Protein AF-A0A524G983-F1 (afdb_monomer)

Radius of gyration: 22.9 Å; Cα contacts (8 Å, |Δi|>4): 439; chains: 1; bounding box: 54×46×59 Å

Foldseek 3Di:
DCPVLVVLLVQLVVLVVVLVVCVVQLVVVPLVCLVVLVVSLVSLVVSLVSNLVSLPVVDDPVVSVVVSVVVVVVSVVSSVSSVLLQVLQAVVVVLVLLVVQLDPQEDEDEVVCLVVVVAFQNHAYEAEEAEAARDPPLVVSNVVSCVVSVHAHEYAYECPHPHDHPVRCLVVLLVNQVSPHHYEHAYALCVVVVNPLVRSVVVVLVVQVVSVVRHDYAEYEYDDDDRDGSVCSCVVDPCVVVNHDYPVPRDFPEEAECPSNDDQADPVRDGRSVCSVVDDRPGYYYYYYYSSSHD

Nearest PDB structures (foldseek):
  2bkp-assembly1_A  TM=6.206E-01  e=5.455E+00  Pyrococcus horikoshii OT3
  3pg8-assembly1_A  TM=3.372E-01  e=2.802E-01  Thermotoga maritima

Sequence (295 aa):
MWPLEALVLVVSLSIWGFIGFSLKKQYRYATQFFDMLFFFPVLAVLALIAFIITVYLLLNQTSALLITCTFSVVCFILLYHLVKWVTDYSIFNYKRFLKNISTDQFSIISFQDYTESRIDFDRINVFIRHDVDISLKRTRKMVEVEKEMGIYSTYLFRLHAEKYTFEEAIPIIRQLSNEGFEIGLHYETLAVAKGNRSKAIELLVHDIERLRKITPIRVVAAHGQKNYRNRDIWIDMDKEELEVSSAYEMKYDLYLSDAGGKRLRDKDGKYLFDRVYEAKPGDIVQVLIHPDWWF

Structure (mmCIF, N/CA/C/O backbone):
data_AF-A0A524G983-F1
#
_entry.id   AF-A0A524G983-F1
#
loop_
_atom_site.group_PDB
_atom_site.id
_atom_site.type_symbol
_atom_site.label_atom_id
_atom_site.label_alt_id
_atom_site.label_comp_id
_atom_site.label_asym_id
_atom_site.label_entity_id
_atom_site.label_seq_id
_atom_site.pdbx_PDB_ins_code
_atom_site.Cartn_x
_atom_site.Cartn_y
_atom_site.Cartn_z
_atom_site.occupancy
_atom_site.B_iso_or_equiv
_atom_site.auth_seq_id
_atom_site.auth_comp_id
_atom_site.auth_asym_id
_atom_site.auth_atom_id
_atom_site.pdbx_PDB_model_num
ATOM 1 N N . MET A 1 1 ? 30.395 -1.749 -40.792 1.00 57.69 1 MET A N 1
ATOM 2 C CA . MET A 1 1 ? 31.074 -1.663 -39.477 1.00 57.69 1 MET A CA 1
ATOM 3 C C . MET A 1 1 ? 30.318 -0.731 -38.530 1.00 57.69 1 MET A C 1
ATOM 5 O O . MET A 1 1 ? 30.836 0.315 -38.192 1.00 57.69 1 MET A O 1
ATOM 9 N N . TRP A 1 2 ? 29.064 -1.061 -38.203 1.00 66.12 2 TRP A N 1
ATOM 10 C CA . TRP A 1 2 ? 28.226 -0.328 -37.235 1.00 66.12 2 TRP A CA 1
ATOM 11 C C . TRP A 1 2 ? 27.473 -1.251 -36.231 1.00 66.12 2 TRP A C 1
ATOM 13 O O . TRP A 1 2 ? 26.492 -0.804 -35.638 1.00 66.12 2 TRP A O 1
ATOM 23 N N . PRO A 1 3 ? 27.799 -2.561 -36.069 1.00 82.56 3 PRO A N 1
ATOM 24 C CA . PRO A 1 3 ? 26.934 -3.452 -35.292 1.00 82.56 3 PRO A CA 1
ATOM 25 C C . PRO A 1 3 ? 26.950 -3.138 -33.790 1.00 82.56 3 PRO A C 1
ATOM 27 O O . PRO A 1 3 ? 25.931 -3.325 -33.130 1.00 82.56 3 PRO A O 1
ATOM 30 N N . LEU A 1 4 ? 28.072 -2.649 -33.252 1.00 90.62 4 LEU A N 1
ATOM 31 C CA . LEU A 1 4 ? 28.193 -2.346 -31.827 1.00 90.62 4 LEU A CA 1
ATOM 32 C C . LEU A 1 4 ? 27.469 -1.043 -31.476 1.00 90.62 4 LEU A C 1
ATOM 34 O O . LEU A 1 4 ? 26.720 -0.992 -30.508 1.00 90.62 4 LEU A O 1
ATOM 38 N N . GLU A 1 5 ? 27.637 -0.009 -32.289 1.00 92.19 5 GLU A N 1
ATOM 39 C CA . GLU A 1 5 ? 26.990 1.286 -32.115 1.00 92.19 5 GLU A CA 1
ATOM 40 C C . GLU A 1 5 ? 25.470 1.157 -32.261 1.00 92.19 5 GLU A C 1
ATOM 42 O O . GLU A 1 5 ? 24.711 1.658 -31.431 1.00 92.19 5 GLU A O 1
ATOM 47 N N . ALA A 1 6 ? 25.010 0.403 -33.264 1.00 88.94 6 ALA A N 1
ATOM 48 C CA . ALA A 1 6 ? 23.593 0.092 -33.416 1.00 88.94 6 ALA A CA 1
ATOM 49 C C . ALA A 1 6 ? 23.039 -0.655 -32.190 1.00 88.94 6 ALA A C 1
ATOM 51 O O . ALA A 1 6 ? 21.951 -0.329 -31.716 1.00 88.94 6 ALA A O 1
ATOM 52 N N . LEU A 1 7 ? 23.792 -1.614 -31.637 1.00 92.00 7 LEU A N 1
ATOM 53 C CA . LEU A 1 7 ? 23.399 -2.334 -30.425 1.00 92.00 7 LEU A CA 1
ATOM 54 C C . LEU A 1 7 ? 23.281 -1.397 -29.215 1.00 92.00 7 LEU A C 1
ATOM 56 O O . LEU A 1 7 ? 22.272 -1.443 -28.513 1.00 92.00 7 LEU A O 1
ATOM 60 N N . VAL A 1 8 ? 24.270 -0.528 -28.984 1.00 92.50 8 VAL A N 1
ATOM 61 C CA . VAL A 1 8 ? 24.241 0.448 -27.882 1.00 92.50 8 VAL A CA 1
ATOM 62 C C . VAL A 1 8 ? 23.032 1.374 -28.017 1.00 92.50 8 VAL A C 1
ATOM 64 O O . VAL A 1 8 ? 22.311 1.585 -27.042 1.00 92.50 8 VAL A O 1
ATOM 67 N N . LEU A 1 9 ? 22.745 1.855 -29.231 1.00 92.75 9 LEU A N 1
ATOM 68 C CA . LEU A 1 9 ? 21.577 2.693 -29.496 1.00 92.75 9 LEU A CA 1
ATOM 69 C C . LEU A 1 9 ? 20.265 1.975 -29.156 1.00 92.75 9 LEU A C 1
ATOM 71 O O . LEU A 1 9 ? 19.401 2.548 -28.492 1.00 92.75 9 LEU A O 1
ATOM 75 N N . VAL A 1 10 ? 20.125 0.716 -29.581 1.00 93.38 10 VAL A N 1
ATOM 76 C CA . VAL A 1 10 ? 18.941 -0.111 -29.303 1.00 93.38 10 VAL A CA 1
ATOM 77 C C . VAL A 1 10 ? 18.766 -0.334 -27.804 1.00 93.38 10 VAL A C 1
ATOM 79 O O . VAL A 1 10 ? 17.652 -0.192 -27.295 1.00 93.38 10 VAL A O 1
ATOM 82 N N . VAL A 1 11 ? 19.843 -0.636 -27.076 1.00 92.38 11 VAL A N 1
ATOM 83 C CA . VAL A 1 11 ? 19.798 -0.822 -25.618 1.00 92.38 11 VAL A CA 1
ATOM 84 C C . VAL A 1 11 ? 19.392 0.476 -24.917 1.00 92.38 11 VAL A C 1
ATOM 86 O O . VAL A 1 11 ? 18.465 0.460 -24.104 1.00 92.38 11 VAL A O 1
ATOM 89 N N . SER A 1 12 ? 20.001 1.613 -25.270 1.00 92.25 12 SER A N 1
ATOM 90 C CA . SER A 1 12 ? 19.646 2.920 -24.705 1.00 92.25 12 SER A CA 1
ATOM 91 C C . SER A 1 12 ? 18.178 3.277 -24.943 1.00 92.25 12 SER A C 1
ATOM 93 O O . SER A 1 12 ? 17.475 3.679 -24.012 1.00 92.25 12 SER A O 1
ATOM 95 N N . LEU A 1 13 ? 17.689 3.099 -26.173 1.00 92.56 13 LEU A N 1
ATOM 96 C CA . LEU A 1 13 ? 16.289 3.353 -26.519 1.00 92.56 13 LEU A CA 1
ATOM 97 C C . LEU A 1 13 ? 15.335 2.393 -25.802 1.00 92.56 13 LEU A C 1
ATOM 99 O O . LEU A 1 13 ? 14.251 2.809 -25.397 1.00 92.56 13 LEU A O 1
ATOM 103 N N . SER A 1 14 ? 15.736 1.138 -25.591 1.00 90.69 14 SER A N 1
ATOM 104 C CA . SER A 1 14 ? 14.937 0.151 -24.857 1.00 90.69 14 SER A CA 1
ATOM 105 C C . SER A 1 14 ? 14.779 0.529 -23.385 1.00 90.69 14 SER A C 1
ATOM 107 O O . SER A 1 14 ? 13.672 0.448 -22.852 1.00 90.69 14 SER A O 1
ATOM 109 N N . ILE A 1 15 ? 15.847 1.013 -22.739 1.00 88.88 15 ILE A N 1
ATOM 110 C CA . ILE A 1 15 ? 15.798 1.509 -21.354 1.00 88.88 15 ILE A CA 1
ATOM 111 C C . ILE A 1 15 ? 14.838 2.700 -21.250 1.00 88.88 15 ILE A C 1
ATOM 113 O O . ILE A 1 15 ? 13.945 2.705 -20.401 1.00 88.88 15 ILE A O 1
ATOM 117 N N . TRP A 1 16 ? 14.956 3.689 -22.140 1.00 89.62 16 TRP A N 1
ATOM 118 C CA . TRP A 1 16 ? 14.068 4.856 -22.133 1.00 89.62 16 TRP A CA 1
ATOM 119 C C . TRP A 1 16 ? 12.621 4.517 -22.498 1.00 89.62 16 TRP A C 1
ATOM 121 O O . TRP A 1 16 ? 11.692 5.034 -21.874 1.00 89.62 16 TRP A O 1
ATOM 131 N N . GLY A 1 17 ? 12.415 3.603 -23.447 1.00 88.31 17 GLY A N 1
ATOM 132 C CA . GLY A 1 17 ? 11.101 3.061 -23.781 1.00 88.31 17 GLY A CA 1
ATOM 133 C C . GLY A 1 17 ? 10.453 2.369 -22.582 1.00 88.31 17 GLY A C 1
ATOM 134 O O . GLY A 1 17 ? 9.277 2.599 -22.297 1.00 88.31 17 GLY A O 1
ATOM 135 N N . PHE A 1 18 ? 11.230 1.598 -21.821 1.00 84.81 18 PHE A N 1
ATOM 136 C CA . PHE A 1 18 ? 10.773 0.956 -20.593 1.00 84.81 18 PHE A CA 1
ATOM 137 C C . PHE A 1 18 ? 10.443 1.963 -19.479 1.00 84.81 18 PHE A C 1
ATOM 139 O O . PHE A 1 18 ? 9.399 1.829 -18.836 1.00 84.81 18 PHE A O 1
ATOM 146 N N . ILE A 1 19 ? 11.256 3.009 -19.281 1.00 82.75 19 ILE A N 1
ATOM 147 C CA . ILE A 1 19 ? 10.967 4.095 -18.323 1.00 82.75 19 ILE A CA 1
ATOM 148 C C . ILE A 1 19 ? 9.674 4.826 -18.710 1.00 82.75 19 ILE A C 1
ATOM 150 O O . ILE A 1 19 ? 8.788 5.004 -17.871 1.00 82.75 19 ILE A O 1
ATOM 154 N N . GLY A 1 20 ? 9.529 5.205 -19.983 1.00 84.25 20 GLY A N 1
ATOM 155 C CA . GLY A 1 20 ? 8.329 5.870 -20.494 1.00 84.25 20 GLY A CA 1
ATOM 156 C C . GLY A 1 20 ? 7.073 5.000 -20.371 1.00 84.25 20 GLY A C 1
ATOM 157 O O . GLY A 1 20 ? 6.018 5.478 -19.947 1.00 84.25 20 GLY A O 1
ATOM 158 N N . PHE A 1 21 ? 7.183 3.703 -20.669 1.00 83.06 21 PHE A N 1
ATOM 159 C CA . PHE A 1 21 ? 6.101 2.739 -20.465 1.00 83.06 21 PHE A CA 1
ATOM 160 C C . PHE A 1 21 ? 5.729 2.597 -18.983 1.00 83.06 21 PHE A C 1
ATOM 162 O O . PHE A 1 21 ? 4.544 2.631 -18.642 1.00 83.06 21 PHE A O 1
ATOM 169 N N . SER A 1 22 ? 6.727 2.495 -18.103 1.00 78.88 22 SER A N 1
ATOM 170 C CA . SER A 1 22 ? 6.533 2.385 -16.654 1.00 78.88 22 SER A CA 1
ATOM 171 C C . SER A 1 22 ? 5.790 3.602 -16.101 1.00 78.88 22 SER A C 1
ATOM 173 O O . SER A 1 22 ? 4.776 3.441 -15.425 1.00 78.88 22 SER A O 1
ATOM 175 N N . LEU A 1 23 ? 6.200 4.812 -16.493 1.00 77.25 23 LEU A N 1
ATOM 176 C CA . LEU A 1 23 ? 5.503 6.064 -16.178 1.00 77.25 23 LEU A CA 1
ATOM 177 C C . LEU A 1 23 ? 4.047 6.057 -16.654 1.00 77.25 23 LEU A C 1
ATOM 179 O O . LEU A 1 23 ? 3.132 6.328 -15.874 1.00 77.25 23 LEU A O 1
ATOM 183 N N . LYS A 1 24 ? 3.812 5.702 -17.926 1.00 79.75 24 LYS A N 1
ATOM 184 C CA . LYS A 1 24 ? 2.464 5.644 -18.520 1.00 79.75 24 LYS A CA 1
ATOM 185 C C . LYS A 1 24 ? 1.542 4.693 -17.760 1.00 79.75 24 LYS A C 1
ATOM 187 O O . LYS A 1 24 ? 0.330 4.897 -17.716 1.00 79.75 24 LYS A O 1
ATOM 192 N N . LYS A 1 25 ? 2.105 3.639 -17.181 1.00 74.88 25 LYS A N 1
ATOM 193 C CA . LYS A 1 25 ? 1.372 2.635 -16.422 1.00 74.88 25 LYS A CA 1
ATOM 194 C C . LYS A 1 25 ? 1.403 2.850 -14.906 1.00 74.88 25 LYS A C 1
ATOM 196 O O . LYS A 1 25 ? 1.007 1.939 -14.183 1.00 74.88 25 LYS A O 1
ATOM 201 N N . GLN A 1 26 ? 1.831 4.024 -14.431 1.00 70.56 26 GLN A N 1
ATOM 202 C CA . GLN A 1 26 ? 1.907 4.350 -12.998 1.00 70.56 26 GLN A CA 1
ATOM 203 C C . GLN A 1 26 ? 2.750 3.331 -12.216 1.00 70.56 26 GLN A C 1
ATOM 205 O O . GLN A 1 26 ? 2.423 2.968 -11.095 1.00 70.56 26 GLN A O 1
ATOM 210 N N . TYR A 1 27 ? 3.790 2.797 -12.859 1.00 68.81 27 TYR A N 1
ATOM 211 C CA . TYR A 1 27 ? 4.706 1.795 -12.309 1.00 68.81 27 TYR A CA 1
ATOM 212 C C . TYR A 1 27 ? 4.060 0.461 -11.886 1.00 68.81 27 TYR A C 1
ATOM 214 O O . TYR A 1 27 ? 4.737 -0.408 -11.345 1.00 68.81 27 TYR A O 1
ATOM 222 N N . ARG A 1 28 ? 2.786 0.226 -12.244 1.00 61.12 28 ARG A N 1
ATOM 223 C CA . ARG A 1 28 ? 2.018 -0.989 -11.905 1.00 61.12 28 ARG A CA 1
ATOM 224 C C . ARG A 1 28 ? 2.556 -2.304 -12.473 1.00 61.12 28 ARG A C 1
ATOM 226 O O . ARG A 1 28 ? 2.205 -3.359 -11.970 1.00 61.12 28 ARG A O 1
ATOM 233 N N . TYR A 1 29 ? 3.360 -2.267 -13.535 1.00 52.81 29 TYR A N 1
ATOM 234 C CA . TYR A 1 29 ? 3.785 -3.473 -14.273 1.00 52.81 29 TYR A CA 1
ATOM 235 C C . TYR A 1 29 ? 5.157 -3.976 -13.843 1.00 52.81 29 TYR A C 1
ATOM 237 O O . TYR A 1 29 ? 5.648 -4.978 -14.354 1.00 52.81 29 TYR A O 1
ATOM 245 N N . ALA A 1 30 ? 5.790 -3.277 -12.910 1.00 50.88 30 ALA A N 1
ATOM 246 C CA . ALA A 1 30 ? 7.127 -3.595 -12.488 1.00 50.88 30 ALA A CA 1
ATOM 247 C C . ALA A 1 30 ? 7.121 -4.504 -11.257 1.00 50.88 30 ALA A C 1
ATOM 249 O O . ALA A 1 30 ? 8.029 -4.349 -10.472 1.00 50.88 30 ALA A O 1
ATOM 250 N N . THR A 1 31 ? 6.200 -5.457 -11.043 1.00 53.66 31 THR A N 1
ATOM 251 C CA . THR A 1 31 ? 6.338 -6.372 -9.879 1.00 53.66 31 THR A CA 1
ATOM 252 C C . THR A 1 31 ? 7.725 -7.033 -9.878 1.00 53.66 31 THR A C 1
ATOM 254 O O . THR A 1 31 ? 8.366 -7.130 -8.838 1.00 53.66 31 THR A O 1
ATOM 257 N N . GLN A 1 32 ? 8.267 -7.367 -11.059 1.00 53.94 32 GLN A N 1
ATOM 258 C CA . GLN A 1 32 ? 9.629 -7.895 -11.228 1.00 53.94 32 GLN A CA 1
ATOM 259 C C . GLN A 1 32 ? 10.763 -6.856 -11.195 1.00 53.94 32 GLN A C 1
ATOM 261 O O . GLN A 1 32 ? 11.870 -7.207 -10.803 1.00 53.94 32 GLN A O 1
ATOM 266 N N . PHE A 1 33 ? 10.507 -5.601 -11.574 1.00 60.50 33 PHE A N 1
ATOM 267 C CA . PHE A 1 33 ? 11.518 -4.531 -11.644 1.00 60.50 33 PHE A CA 1
ATOM 268 C C . PHE A 1 33 ? 11.331 -3.456 -10.568 1.00 60.50 33 PHE A C 1
ATOM 270 O O . PHE A 1 33 ? 11.986 -2.419 -10.607 1.00 60.50 33 PHE A O 1
ATOM 277 N N . PHE A 1 34 ? 10.439 -3.675 -9.607 1.00 63.78 34 PHE A N 1
ATOM 278 C CA . PHE A 1 34 ? 10.070 -2.675 -8.615 1.00 63.78 34 PHE A CA 1
ATOM 279 C C . PHE A 1 34 ? 11.264 -2.333 -7.739 1.00 63.78 34 PHE A C 1
ATOM 281 O O . PHE A 1 34 ? 11.544 -1.174 -7.454 1.00 63.78 34 PHE A O 1
ATOM 288 N N . ASP A 1 35 ? 12.026 -3.360 -7.383 1.00 67.94 35 ASP A N 1
ATOM 289 C CA . ASP A 1 35 ? 13.265 -3.212 -6.631 1.00 67.94 35 ASP A CA 1
ATOM 290 C C . ASP A 1 35 ? 14.372 -2.565 -7.472 1.00 67.94 35 ASP A C 1
ATOM 292 O O . ASP A 1 35 ? 15.310 -1.992 -6.923 1.00 67.94 35 ASP A O 1
ATOM 296 N N . MET A 1 36 ? 14.223 -2.567 -8.802 1.00 71.25 36 MET A N 1
ATOM 297 C CA . MET A 1 36 ? 15.119 -1.864 -9.712 1.00 71.25 36 MET A CA 1
ATOM 298 C C . MET A 1 36 ? 14.790 -0.375 -9.857 1.00 71.25 36 MET A C 1
ATOM 300 O O . MET A 1 36 ? 15.636 0.360 -10.362 1.00 71.25 36 MET A O 1
ATOM 304 N N . LEU A 1 37 ? 13.624 0.102 -9.390 1.00 71.88 37 LEU A N 1
ATOM 305 C CA . LEU A 1 37 ? 13.227 1.515 -9.504 1.00 71.88 37 LEU A CA 1
ATOM 306 C C . LEU A 1 37 ? 14.264 2.464 -8.894 1.00 71.88 37 LEU A C 1
ATOM 308 O O . LEU A 1 37 ? 14.487 3.549 -9.427 1.00 71.88 37 LEU A O 1
ATOM 312 N N . PHE A 1 38 ? 14.959 2.033 -7.839 1.00 69.94 38 PHE A N 1
ATOM 313 C CA . PHE A 1 38 ? 16.044 2.803 -7.230 1.00 69.94 38 PHE A CA 1
ATOM 314 C C . PHE A 1 38 ? 17.252 2.992 -8.167 1.00 69.94 38 PHE A C 1
ATOM 316 O O . PHE A 1 38 ? 17.923 4.020 -8.113 1.00 69.94 38 PHE A O 1
ATOM 323 N N . PHE A 1 39 ? 17.513 2.041 -9.068 1.00 79.50 39 PHE A N 1
ATOM 324 C CA . PHE A 1 39 ? 18.603 2.121 -10.046 1.00 79.50 39 PHE A CA 1
ATOM 325 C C . PHE A 1 39 ? 18.201 2.841 -11.337 1.00 79.50 39 PHE A C 1
ATOM 327 O O . PHE A 1 39 ? 19.075 3.205 -12.122 1.00 79.50 39 PHE A O 1
ATOM 334 N N . PHE A 1 40 ? 16.905 3.073 -11.577 1.00 81.06 40 PHE A N 1
ATOM 335 C CA . PHE A 1 40 ? 16.434 3.689 -12.822 1.00 81.06 40 PHE A CA 1
ATOM 336 C C . PHE A 1 40 ? 17.053 5.062 -13.093 1.00 81.06 40 PHE A C 1
ATOM 338 O O . PHE A 1 40 ? 17.420 5.280 -14.242 1.00 81.06 40 PHE A O 1
ATOM 345 N N . PRO A 1 41 ? 17.235 5.972 -12.114 1.00 84.44 41 PRO A N 1
ATOM 346 C CA . PRO A 1 41 ? 17.910 7.242 -12.375 1.00 84.44 41 PRO A CA 1
ATOM 347 C C . PRO A 1 41 ? 19.332 7.053 -12.915 1.00 84.44 41 PRO A C 1
ATOM 349 O O . PRO A 1 41 ? 19.712 7.698 -13.889 1.00 84.44 41 PRO A O 1
ATOM 352 N N . VAL A 1 42 ? 20.095 6.121 -12.336 1.00 88.12 42 VAL A N 1
ATOM 353 C CA . VAL A 1 42 ? 21.465 5.819 -12.776 1.00 88.12 42 VAL A CA 1
ATOM 354 C C . VAL A 1 42 ? 21.452 5.192 -14.170 1.00 88.12 42 VAL A C 1
ATOM 356 O O . VAL A 1 42 ? 22.163 5.655 -15.059 1.00 88.12 42 VAL A O 1
ATOM 359 N N . LEU A 1 43 ? 20.598 4.188 -14.395 1.00 87.75 43 LEU A N 1
ATOM 360 C CA . LEU A 1 43 ? 20.451 3.535 -15.699 1.00 87.75 43 LEU A CA 1
ATOM 361 C C . LEU A 1 43 ? 19.992 4.512 -16.788 1.00 87.75 43 LEU A C 1
ATOM 363 O O . LEU A 1 43 ? 20.479 4.439 -17.911 1.00 87.75 43 LEU A O 1
ATOM 367 N N . ALA A 1 44 ? 19.103 5.449 -16.458 1.00 89.06 44 ALA A N 1
ATOM 368 C CA . ALA A 1 44 ? 18.618 6.480 -17.366 1.00 89.06 44 ALA A CA 1
ATOM 369 C C . ALA A 1 44 ? 19.742 7.430 -17.797 1.00 89.06 44 ALA A C 1
ATOM 371 O O . ALA A 1 44 ? 19.893 7.710 -18.986 1.00 89.06 44 ALA A O 1
ATOM 372 N N . VAL A 1 45 ? 20.563 7.888 -16.844 1.00 91.62 45 VAL A N 1
ATOM 373 C CA . VAL A 1 45 ? 21.718 8.753 -17.128 1.00 91.62 45 VAL A CA 1
ATOM 374 C C . VAL A 1 45 ? 22.745 8.018 -17.988 1.00 91.62 45 VAL A C 1
ATOM 376 O O . VAL A 1 45 ? 23.177 8.557 -19.006 1.00 91.62 45 VAL A O 1
ATOM 379 N N . LEU A 1 46 ? 23.089 6.773 -17.644 1.00 93.75 46 LEU A N 1
ATOM 380 C CA . LEU A 1 46 ? 24.016 5.961 -18.439 1.00 93.75 46 LEU A CA 1
ATOM 381 C C . LEU A 1 46 ? 23.481 5.709 -19.856 1.00 93.75 46 LEU A C 1
ATOM 383 O O . LEU A 1 46 ? 24.218 5.872 -20.828 1.00 93.75 46 LEU A O 1
ATOM 387 N N . ALA A 1 47 ? 22.192 5.383 -19.989 1.00 93.94 47 ALA A N 1
ATOM 388 C CA . ALA A 1 47 ? 21.541 5.189 -21.281 1.00 93.94 47 ALA A CA 1
ATOM 389 C C . ALA A 1 47 ? 21.545 6.469 -22.130 1.00 93.94 47 ALA A C 1
ATOM 391 O O . ALA A 1 47 ? 21.753 6.389 -23.341 1.00 93.94 47 ALA A O 1
ATOM 392 N N . LEU A 1 48 ? 21.346 7.641 -21.513 1.00 95.88 48 LEU A N 1
ATOM 393 C CA . LEU A 1 48 ? 21.410 8.934 -22.196 1.00 95.88 48 LEU A CA 1
ATOM 394 C C . LEU A 1 48 ? 22.830 9.253 -22.679 1.00 95.88 48 LEU A C 1
ATOM 396 O O . LEU A 1 48 ? 23.001 9.626 -23.835 1.00 95.88 48 LEU A O 1
ATOM 400 N N . ILE A 1 49 ? 23.849 9.057 -21.838 1.00 96.25 49 ILE A N 1
ATOM 401 C CA . ILE A 1 49 ? 25.255 9.268 -22.223 1.00 96.25 49 ILE A CA 1
ATOM 402 C C . ILE A 1 49 ? 25.623 8.355 -23.397 1.00 96.25 49 ILE A C 1
ATOM 404 O O . ILE A 1 49 ? 26.150 8.823 -24.406 1.00 96.25 49 ILE A O 1
ATOM 408 N N . ALA A 1 50 ? 25.290 7.067 -23.296 1.00 95.44 50 ALA A N 1
ATOM 409 C CA . ALA A 1 50 ? 25.542 6.094 -24.351 1.00 95.44 50 ALA A CA 1
ATOM 410 C C . ALA A 1 50 ? 24.809 6.453 -25.656 1.00 95.44 50 ALA A C 1
ATOM 412 O O . ALA A 1 50 ? 25.401 6.374 -26.733 1.00 95.44 50 ALA A O 1
ATOM 413 N N . PHE A 1 51 ? 23.558 6.923 -25.568 1.00 97.00 51 PHE A N 1
ATOM 414 C CA . PHE A 1 51 ? 22.800 7.410 -26.722 1.00 97.00 51 PHE A CA 1
ATOM 415 C C . PHE A 1 51 ? 23.505 8.590 -27.396 1.00 97.00 51 PHE A C 1
ATOM 417 O O . PHE A 1 51 ? 23.697 8.569 -28.609 1.00 97.00 51 PHE A O 1
ATOM 424 N N . ILE A 1 52 ? 23.925 9.594 -26.617 1.00 96.88 52 ILE A N 1
ATOM 425 C CA . ILE A 1 52 ? 24.593 10.793 -27.136 1.00 96.88 52 ILE A CA 1
ATOM 426 C C . ILE A 1 52 ? 25.879 10.411 -27.864 1.00 96.88 52 ILE A C 1
ATOM 428 O O . ILE A 1 52 ? 26.030 10.747 -29.037 1.00 96.88 52 ILE A O 1
ATOM 432 N N . ILE A 1 53 ? 26.772 9.667 -27.202 1.00 96.06 53 ILE A N 1
ATOM 433 C CA . ILE A 1 53 ? 28.050 9.237 -27.788 1.00 96.06 53 ILE A CA 1
ATOM 434 C C . ILE A 1 53 ? 27.801 8.502 -29.103 1.00 96.06 53 ILE A C 1
ATOM 436 O O . ILE A 1 53 ? 28.403 8.832 -30.121 1.00 96.06 53 ILE A O 1
ATOM 440 N N . THR A 1 54 ? 26.869 7.548 -29.096 1.00 95.31 54 THR A N 1
ATOM 441 C CA . THR A 1 54 ? 26.576 6.746 -30.281 1.00 95.31 54 THR A CA 1
ATOM 442 C C . THR A 1 54 ? 26.058 7.622 -31.417 1.00 95.31 54 THR A C 1
ATOM 444 O O . THR A 1 54 ? 26.594 7.568 -32.514 1.00 95.31 54 THR A O 1
ATOM 447 N N . VAL A 1 55 ? 25.080 8.496 -31.180 1.00 95.94 55 VAL A N 1
ATOM 448 C CA . VAL A 1 55 ? 24.542 9.368 -32.237 1.00 95.94 55 VAL A CA 1
ATOM 449 C C . VAL A 1 55 ? 25.628 10.254 -32.869 1.00 95.94 55 VAL A C 1
ATOM 451 O O . VAL A 1 55 ? 25.621 10.433 -34.086 1.00 95.94 55 VAL A O 1
ATOM 454 N N . TYR A 1 56 ? 26.593 10.745 -32.084 1.00 96.19 56 TYR A N 1
ATOM 455 C CA . TYR A 1 56 ? 27.739 11.506 -32.599 1.00 96.19 56 TYR A CA 1
ATOM 456 C C . TYR A 1 56 ? 28.748 10.664 -33.396 1.00 96.19 56 TYR A C 1
ATOM 458 O O . TYR A 1 56 ? 29.409 11.205 -34.277 1.00 96.19 56 TYR A O 1
ATOM 466 N N . LEU A 1 57 ? 28.860 9.359 -33.126 1.00 94.38 57 LEU A N 1
ATOM 467 C CA . LEU A 1 57 ? 29.649 8.437 -33.955 1.00 94.38 57 LEU A CA 1
ATOM 468 C C . LEU A 1 57 ? 28.951 8.116 -35.284 1.00 94.38 57 LEU A C 1
ATOM 470 O O . LEU A 1 57 ? 29.618 7.810 -36.270 1.00 94.38 57 LEU A O 1
ATOM 474 N N . LEU A 1 58 ? 27.615 8.178 -35.307 1.00 93.38 58 LEU A N 1
ATOM 475 C CA . LEU A 1 58 ? 26.806 7.709 -36.429 1.00 93.38 58 LEU A CA 1
ATOM 476 C C . LEU A 1 58 ? 26.373 8.803 -37.414 1.00 93.38 58 LEU A C 1
ATOM 478 O O . LEU A 1 58 ? 26.032 8.502 -38.557 1.00 93.38 58 LEU A O 1
ATOM 482 N N . LEU A 1 59 ? 26.331 10.066 -37.000 1.00 93.75 59 LEU A N 1
ATOM 483 C CA . LEU A 1 59 ? 25.767 11.152 -37.804 1.00 93.75 59 LEU A CA 1
ATOM 484 C C . LEU A 1 59 ? 26.727 12.338 -37.907 1.00 93.75 59 LEU A C 1
ATOM 486 O O . LEU A 1 59 ? 27.644 12.504 -37.108 1.00 93.75 59 LEU A O 1
ATOM 490 N N . ASN A 1 60 ? 26.486 13.212 -38.888 1.00 96.38 60 ASN A N 1
ATOM 491 C CA . ASN A 1 60 ? 27.186 14.496 -38.955 1.00 96.38 60 ASN A CA 1
ATOM 492 C C . ASN A 1 60 ? 26.865 15.369 -37.727 1.00 96.38 60 ASN A C 1
ATOM 494 O O . ASN A 1 60 ? 25.806 15.229 -37.111 1.00 96.38 60 ASN A O 1
ATOM 498 N N . GLN A 1 61 ? 27.759 16.310 -37.410 1.00 95.62 61 GLN A N 1
ATOM 499 C CA . GLN A 1 61 ? 27.686 17.122 -36.188 1.00 95.62 61 GLN A CA 1
ATOM 500 C C . GLN A 1 61 ? 26.348 17.851 -36.015 1.00 95.62 61 GLN A C 1
ATOM 502 O O . GLN A 1 61 ? 25.786 17.840 -34.923 1.00 95.62 61 GLN A O 1
ATOM 507 N N . THR A 1 62 ? 25.812 18.455 -37.079 1.00 96.12 62 THR A N 1
ATOM 508 C CA . THR A 1 62 ? 24.550 19.207 -37.020 1.00 96.12 62 THR A CA 1
ATOM 509 C C . THR A 1 62 ? 23.362 18.295 -36.715 1.00 96.12 62 THR A C 1
ATOM 511 O O . THR A 1 62 ? 22.538 18.616 -35.860 1.00 96.12 62 THR A O 1
ATOM 514 N N . SER A 1 63 ? 23.288 17.137 -37.377 1.00 95.69 63 SER A N 1
ATOM 515 C CA . SER A 1 63 ? 22.206 16.164 -37.172 1.00 95.69 63 SER A CA 1
ATOM 516 C C . SER A 1 63 ? 22.299 15.520 -35.790 1.00 95.69 63 SER A C 1
ATOM 518 O O . SER A 1 63 ? 21.288 15.388 -35.100 1.00 95.69 63 SER A O 1
ATOM 520 N N . ALA A 1 64 ? 23.517 15.166 -35.365 1.00 96.56 64 ALA A N 1
ATOM 521 C CA . ALA A 1 64 ? 23.771 14.602 -34.048 1.00 96.56 64 ALA A CA 1
ATOM 522 C C . ALA A 1 64 ? 23.375 15.575 -32.932 1.00 96.56 64 ALA A C 1
ATOM 524 O O . ALA A 1 64 ? 22.658 15.184 -32.010 1.00 96.56 64 ALA A O 1
ATOM 525 N N . LEU A 1 65 ? 23.766 16.848 -33.047 1.00 96.94 65 LEU A N 1
ATOM 526 C CA . LEU A 1 65 ? 23.399 17.890 -32.090 1.00 96.94 65 LEU A CA 1
ATOM 527 C C . LEU A 1 65 ? 21.877 18.034 -31.976 1.00 96.94 65 LEU A C 1
ATOM 529 O O . LEU A 1 65 ? 21.341 17.985 -30.873 1.00 96.94 65 LEU A O 1
ATOM 533 N N . LEU A 1 66 ? 21.166 18.143 -33.102 1.00 96.38 66 LEU A N 1
ATOM 534 C CA . LEU A 1 66 ? 19.710 18.297 -33.089 1.00 96.38 66 LEU A CA 1
ATOM 535 C C . LEU A 1 66 ? 19.016 17.111 -32.400 1.00 96.38 66 LEU A C 1
ATOM 537 O O . LEU A 1 66 ? 18.220 17.307 -31.482 1.00 96.38 66 LEU A O 1
ATOM 541 N N . ILE A 1 67 ? 19.348 15.881 -32.806 1.00 95.94 67 ILE A N 1
ATOM 542 C CA . ILE A 1 67 ? 18.732 14.658 -32.271 1.00 95.94 67 ILE A CA 1
ATOM 543 C C . ILE A 1 67 ? 19.023 14.505 -30.777 1.00 95.94 67 ILE A C 1
ATOM 545 O O . ILE A 1 67 ? 18.114 14.225 -29.993 1.00 95.94 67 ILE A O 1
ATOM 549 N N . THR A 1 68 ? 20.277 14.700 -30.366 1.00 96.75 68 THR A N 1
ATOM 550 C CA . THR A 1 68 ? 20.676 14.535 -28.964 1.00 96.75 68 THR A CA 1
ATOM 551 C C . THR A 1 68 ? 20.082 15.614 -28.067 1.00 96.75 68 THR A C 1
ATOM 553 O O . THR A 1 68 ? 19.633 15.279 -26.971 1.00 96.75 68 THR A O 1
ATOM 556 N N . CYS A 1 69 ? 19.968 16.867 -28.522 1.00 96.44 69 CYS A N 1
ATOM 557 C CA . CYS A 1 69 ? 19.271 17.924 -27.786 1.00 96.44 69 CYS A CA 1
ATOM 558 C C . CYS A 1 69 ? 17.790 17.578 -27.578 1.00 96.44 69 CYS A C 1
ATOM 560 O O . CYS A 1 69 ? 17.314 17.585 -26.442 1.00 96.44 69 CYS A O 1
ATOM 562 N N . THR A 1 70 ? 17.065 17.217 -28.642 1.00 94.44 70 THR A N 1
ATOM 563 C CA . THR A 1 70 ? 15.639 16.862 -28.540 1.00 94.44 70 THR A CA 1
ATOM 564 C C . THR A 1 70 ? 15.422 15.643 -27.645 1.00 94.44 70 THR A C 1
ATOM 566 O O . THR A 1 70 ? 14.560 15.669 -26.764 1.00 94.44 70 THR A O 1
ATOM 569 N N . PHE 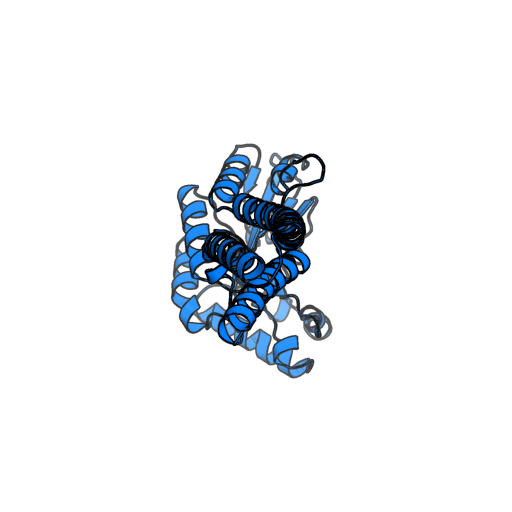A 1 71 ? 16.223 14.589 -27.820 1.00 94.44 71 PHE A N 1
ATOM 570 C CA . PHE A 1 71 ? 16.118 13.381 -27.004 1.00 94.44 71 PHE A CA 1
ATOM 571 C C . PHE A 1 71 ? 16.430 13.661 -25.532 1.00 94.44 71 PHE A C 1
ATOM 573 O O . PHE A 1 71 ? 15.694 13.206 -24.658 1.00 94.44 71 PHE A O 1
ATOM 580 N N . SER A 1 72 ? 17.454 14.473 -25.250 1.00 95.56 72 SER A N 1
ATOM 581 C CA . SER A 1 72 ? 17.803 14.878 -23.885 1.00 95.56 72 SER A CA 1
ATOM 582 C C . SER A 1 72 ? 16.644 15.590 -23.192 1.00 95.56 72 SER A C 1
ATOM 584 O O . SER A 1 72 ? 16.331 15.251 -22.056 1.00 95.56 72 SER A O 1
ATOM 586 N N . VAL A 1 73 ? 15.950 16.514 -23.869 1.00 95.62 73 VAL A N 1
ATOM 587 C CA . VAL A 1 73 ? 14.775 17.204 -23.300 1.00 95.62 73 VAL A CA 1
ATOM 588 C C . VAL A 1 73 ? 13.690 16.205 -22.890 1.00 95.62 73 VAL A C 1
ATOM 590 O O . VAL A 1 73 ? 13.190 16.264 -21.766 1.00 95.62 73 VAL A O 1
ATOM 593 N N . VAL A 1 74 ? 13.359 15.248 -23.761 1.00 92.75 74 VAL A N 1
ATOM 594 C CA . VAL A 1 74 ? 12.374 14.195 -23.452 1.00 92.75 74 VAL A CA 1
ATOM 595 C C . VAL A 1 74 ? 12.835 13.352 -22.260 1.00 92.75 74 VAL A C 1
ATOM 597 O O . VAL A 1 74 ? 12.060 13.109 -21.333 1.00 92.75 74 VAL A O 1
ATOM 600 N N . CYS A 1 75 ? 14.106 12.956 -22.247 1.00 92.75 75 CYS A N 1
ATOM 601 C CA . CYS A 1 75 ? 14.712 12.179 -21.170 1.00 92.75 75 CYS A CA 1
ATOM 602 C C . CYS A 1 75 ? 14.649 12.906 -19.820 1.00 92.75 75 CYS A C 1
ATOM 604 O O . CYS A 1 75 ? 14.253 12.309 -18.819 1.00 92.75 75 CYS A O 1
ATOM 606 N N . PHE A 1 76 ? 14.963 14.204 -19.786 1.00 93.06 76 PHE A N 1
ATOM 607 C CA . PHE A 1 76 ? 14.876 15.013 -18.570 1.00 93.06 76 PHE A CA 1
ATOM 608 C C . PHE A 1 76 ? 13.442 15.125 -18.047 1.00 93.06 76 PHE A C 1
ATOM 610 O O . PHE A 1 76 ? 13.235 15.017 -16.840 1.00 93.06 76 PHE A O 1
ATOM 617 N N . ILE A 1 77 ? 12.445 15.272 -18.924 1.00 91.75 77 ILE A N 1
ATOM 618 C CA . ILE A 1 77 ? 11.028 15.299 -18.523 1.00 91.75 77 ILE A CA 1
ATOM 619 C C . ILE A 1 77 ? 10.615 13.963 -17.889 1.00 91.75 77 ILE A C 1
ATOM 621 O O . ILE A 1 77 ? 9.986 13.940 -16.828 1.00 91.75 77 ILE A O 1
ATOM 625 N N . LEU A 1 78 ? 10.985 12.839 -18.510 1.00 89.44 78 LEU A N 1
ATOM 626 C CA . LEU A 1 78 ? 10.694 11.506 -17.977 1.00 89.44 78 LEU A CA 1
ATOM 627 C C . LEU A 1 78 ? 11.394 11.278 -16.627 1.00 89.44 78 LEU A C 1
ATOM 629 O O . LEU A 1 78 ? 10.758 10.824 -15.675 1.00 89.44 78 LEU A O 1
ATOM 633 N N . LEU A 1 79 ? 12.675 11.643 -16.516 1.00 88.31 79 LEU A N 1
ATOM 634 C CA . LEU A 1 79 ? 13.438 11.517 -15.275 1.00 88.31 79 LEU A CA 1
ATOM 635 C C . LEU A 1 79 ? 12.861 12.398 -14.161 1.00 88.31 79 LEU A C 1
ATOM 637 O O . LEU A 1 79 ? 12.708 11.924 -13.039 1.00 88.31 79 LEU A O 1
ATOM 641 N N . TYR A 1 80 ? 12.470 13.639 -14.467 1.00 90.12 80 TYR A N 1
ATOM 642 C CA . TYR A 1 80 ? 11.797 14.529 -13.520 1.00 90.12 80 TYR A CA 1
ATOM 643 C C . TYR A 1 80 ? 10.529 13.885 -12.948 1.00 90.12 80 TYR A C 1
ATOM 645 O O . TYR A 1 80 ? 10.323 13.886 -11.734 1.00 90.12 80 TYR A O 1
ATOM 653 N N . HIS A 1 81 ? 9.690 13.291 -13.802 1.00 86.81 81 HIS A N 1
ATOM 654 C CA . HIS A 1 81 ? 8.473 12.622 -13.349 1.00 86.81 81 HIS A CA 1
ATOM 655 C C . HIS A 1 81 ? 8.749 11.373 -12.508 1.00 86.81 81 HIS A C 1
ATOM 657 O O . HIS A 1 81 ? 8.040 11.161 -11.525 1.00 86.81 81 HIS A O 1
ATOM 663 N N . LEU A 1 82 ? 9.774 10.589 -12.853 1.00 84.06 82 LEU A N 1
ATOM 664 C CA . LEU A 1 82 ? 10.208 9.444 -12.052 1.00 84.06 82 LEU A CA 1
ATOM 665 C C . LEU A 1 82 ? 10.695 9.880 -10.671 1.00 84.06 82 LEU A C 1
ATOM 667 O O . LEU A 1 82 ? 10.210 9.367 -9.667 1.00 84.06 82 LEU A O 1
ATOM 671 N N . VAL A 1 83 ? 11.615 10.844 -10.618 1.00 85.25 83 VAL A N 1
ATOM 672 C CA . VAL A 1 83 ? 12.168 11.351 -9.356 1.00 85.25 83 VAL A CA 1
ATOM 673 C C . VAL A 1 83 ? 11.051 11.914 -8.488 1.00 85.25 83 VAL A C 1
ATOM 675 O O . VAL A 1 83 ? 10.933 11.523 -7.332 1.00 85.25 83 VAL A O 1
ATOM 678 N N . LYS A 1 84 ? 10.172 12.750 -9.056 1.00 87.62 84 LYS A N 1
ATOM 679 C CA . LYS A 1 84 ? 9.024 13.307 -8.332 1.00 87.62 84 LYS A CA 1
ATOM 680 C C . LYS A 1 84 ? 8.130 12.213 -7.745 1.00 87.62 84 LYS A C 1
ATOM 682 O O . LYS A 1 84 ? 7.728 12.315 -6.591 1.00 87.62 84 LYS A O 1
ATOM 687 N N . TRP A 1 85 ? 7.839 11.170 -8.522 1.00 86.56 85 TRP A N 1
ATOM 688 C CA . TRP A 1 85 ? 7.023 10.049 -8.066 1.00 86.56 85 TRP A CA 1
ATOM 689 C C . TRP A 1 85 ? 7.684 9.293 -6.903 1.00 86.56 85 TRP A C 1
ATOM 691 O O . TRP A 1 85 ? 7.047 9.112 -5.870 1.00 86.56 85 TRP A O 1
ATOM 701 N N . VAL A 1 86 ? 8.971 8.941 -7.017 1.00 85.00 86 VAL A N 1
ATOM 702 C CA . VAL A 1 86 ? 9.720 8.263 -5.939 1.00 85.00 86 VAL A CA 1
ATOM 703 C C . VAL A 1 86 ? 9.801 9.135 -4.683 1.00 85.00 86 VAL A C 1
ATOM 705 O O . VAL A 1 86 ? 9.639 8.638 -3.573 1.00 85.00 86 VAL A O 1
ATOM 708 N N . THR A 1 87 ? 10.015 10.445 -4.837 1.00 88.69 87 THR A N 1
ATOM 709 C CA . THR A 1 87 ? 10.040 11.382 -3.706 1.00 88.69 87 THR A CA 1
ATOM 710 C C . THR A 1 87 ? 8.694 11.442 -2.986 1.00 88.69 87 THR A C 1
ATOM 712 O O . THR A 1 87 ? 8.667 11.447 -1.754 1.00 88.69 87 THR A O 1
ATOM 715 N N . ASP A 1 88 ? 7.581 11.481 -3.725 1.00 91.31 88 ASP A N 1
ATOM 716 C CA . ASP A 1 88 ? 6.237 11.526 -3.143 1.00 91.31 88 ASP A CA 1
ATOM 717 C C . ASP A 1 88 ? 5.923 10.252 -2.338 1.00 91.31 88 ASP A C 1
ATOM 719 O O . ASP A 1 88 ? 5.382 10.364 -1.235 1.00 91.31 88 ASP A O 1
ATOM 723 N N . TYR A 1 89 ? 6.349 9.086 -2.829 1.00 91.44 89 TYR A N 1
ATOM 724 C CA . TYR A 1 89 ? 6.239 7.782 -2.164 1.00 91.44 89 TYR A CA 1
ATOM 725 C C . TYR A 1 89 ? 7.440 7.435 -1.260 1.00 91.44 89 TYR A C 1
ATOM 727 O O . TYR A 1 89 ? 7.877 6.291 -1.168 1.00 91.44 89 TYR A O 1
ATOM 735 N N . SER A 1 90 ? 8.016 8.413 -0.571 1.00 92.44 90 SER A N 1
ATOM 736 C CA . SER A 1 90 ? 9.076 8.143 0.407 1.00 92.44 90 SER A CA 1
ATOM 737 C C . SER A 1 90 ? 8.500 7.772 1.773 1.00 92.44 90 SER A C 1
ATOM 739 O O . SER A 1 90 ? 7.514 8.366 2.222 1.00 92.44 90 SER A O 1
ATOM 741 N N . ILE A 1 91 ? 9.177 6.879 2.501 1.00 94.56 91 ILE A N 1
ATOM 742 C CA . ILE A 1 91 ? 8.867 6.597 3.915 1.00 94.56 91 ILE A CA 1
ATOM 743 C C . ILE A 1 91 ? 8.903 7.877 4.767 1.00 94.56 91 ILE A C 1
ATOM 745 O O . ILE A 1 91 ? 8.151 8.011 5.730 1.00 94.56 91 ILE A O 1
ATOM 749 N N . PHE A 1 92 ? 9.697 8.877 4.375 1.00 95.06 92 PHE A N 1
ATOM 750 C CA . PHE A 1 92 ? 9.679 10.199 5.001 1.00 95.06 92 PHE A CA 1
ATOM 751 C C . PHE A 1 92 ? 8.306 10.888 4.913 1.00 95.06 92 PHE A C 1
ATOM 753 O O . PHE A 1 92 ? 7.807 11.398 5.917 1.00 95.06 92 PHE A O 1
ATOM 760 N N . ASN A 1 93 ? 7.672 10.904 3.734 1.00 95.88 93 ASN A N 1
ATOM 761 C CA . ASN A 1 93 ? 6.340 11.495 3.588 1.00 95.88 93 ASN A CA 1
ATOM 762 C C . ASN A 1 93 ? 5.272 10.687 4.326 1.00 95.88 93 ASN A C 1
ATOM 764 O O . ASN A 1 93 ? 4.343 11.283 4.868 1.00 95.88 93 ASN A O 1
ATOM 768 N N . TYR A 1 94 ? 5.424 9.364 4.388 1.00 97.44 94 TYR A N 1
ATOM 769 C CA . TYR A 1 94 ? 4.550 8.522 5.195 1.00 97.44 94 TYR A CA 1
ATOM 770 C C . TYR A 1 94 ? 4.658 8.872 6.685 1.00 97.44 94 TYR A C 1
ATOM 772 O O . TYR A 1 94 ? 3.653 9.176 7.322 1.00 97.44 94 TYR A O 1
ATOM 780 N N . LYS A 1 95 ? 5.884 8.975 7.214 1.00 97.56 95 LYS A N 1
ATOM 781 C CA . LYS A 1 95 ? 6.145 9.428 8.589 1.00 97.56 95 LYS A CA 1
ATOM 782 C C . LYS A 1 95 ? 5.576 10.825 8.858 1.00 97.56 95 LYS A C 1
ATOM 784 O O . LYS A 1 95 ? 5.043 11.077 9.936 1.00 97.56 95 LYS A O 1
ATOM 789 N N . ARG A 1 96 ? 5.648 11.742 7.881 1.00 96.88 96 ARG A N 1
ATOM 790 C CA . ARG A 1 96 ? 5.005 13.066 7.977 1.00 96.88 96 ARG A CA 1
ATOM 791 C C . ARG A 1 96 ? 3.487 12.943 8.104 1.00 96.88 96 ARG A C 1
ATOM 793 O O . ARG A 1 96 ? 2.914 13.612 8.954 1.00 96.88 96 ARG A O 1
ATOM 800 N N . PHE A 1 97 ? 2.854 12.105 7.285 1.00 97.50 97 PHE A N 1
ATOM 801 C CA . PHE A 1 97 ? 1.417 11.856 7.378 1.00 97.50 97 PHE A CA 1
ATOM 802 C C . PHE A 1 97 ? 1.032 11.290 8.749 1.00 97.50 97 PHE A C 1
ATOM 804 O O . PHE A 1 97 ? 0.152 11.849 9.395 1.00 97.50 97 PHE A O 1
ATOM 811 N N . LEU A 1 98 ? 1.741 10.267 9.233 1.00 98.06 98 LEU A N 1
ATOM 812 C CA . LEU A 1 98 ? 1.507 9.714 10.566 1.00 98.06 98 LEU A CA 1
ATOM 813 C C . LEU A 1 98 ? 1.628 10.785 11.655 1.00 98.06 98 LEU A C 1
ATOM 815 O O . LEU A 1 98 ? 0.752 10.895 12.502 1.00 98.06 98 LEU A O 1
ATOM 819 N N . LYS A 1 99 ? 2.650 11.648 11.583 1.00 97.12 99 LYS A N 1
ATOM 820 C CA . LYS A 1 99 ? 2.835 12.753 12.537 1.00 97.12 99 LYS A CA 1
ATOM 821 C C . LYS A 1 99 ? 1.664 13.731 12.533 1.00 97.12 99 LYS A C 1
ATOM 823 O O . LYS A 1 99 ? 1.282 14.223 13.591 1.00 97.12 99 LYS A O 1
ATOM 828 N N . ASN A 1 100 ? 1.110 14.016 11.358 1.00 95.56 100 ASN A N 1
ATOM 829 C CA . ASN A 1 100 ? -0.033 14.912 11.208 1.00 95.56 100 ASN A CA 1
ATOM 830 C C . ASN A 1 100 ? -1.285 14.361 11.907 1.00 95.56 100 ASN A C 1
ATOM 832 O O . ASN A 1 100 ? -2.048 15.140 12.476 1.00 95.56 100 ASN A O 1
ATOM 836 N N . ILE A 1 101 ? -1.463 13.036 11.905 1.00 97.12 101 ILE A N 1
ATOM 837 C CA . ILE A 1 101 ? -2.603 12.357 12.538 1.00 97.12 101 ILE A CA 1
ATOM 838 C C . ILE A 1 101 ? -2.319 11.866 13.968 1.00 97.12 101 ILE A C 1
ATOM 840 O O . ILE A 1 101 ? -3.190 11.268 14.582 1.00 97.12 101 ILE A O 1
ATOM 844 N N . SER A 1 102 ? -1.130 12.113 14.529 1.00 95.81 102 SER A N 1
ATOM 845 C CA . SER A 1 102 ? -0.810 11.788 15.933 1.00 95.81 102 SER A CA 1
ATOM 846 C C . SER A 1 102 ? -1.271 12.858 16.934 1.00 95.81 102 SER A C 1
ATOM 848 O O . SER A 1 102 ? -0.847 12.835 18.086 1.00 95.81 102 SER A O 1
ATOM 850 N N . THR A 1 103 ? -2.059 13.848 16.509 1.00 95.75 103 THR A N 1
ATOM 851 C CA . THR A 1 103 ? -2.527 14.935 17.381 1.00 95.75 103 THR A CA 1
ATOM 852 C C . THR A 1 103 ? -3.839 14.573 18.080 1.00 95.75 103 THR A C 1
ATOM 854 O O . THR A 1 103 ? -4.562 13.661 17.671 1.00 95.75 103 THR A O 1
ATOM 857 N N . ASP A 1 104 ? -4.210 15.351 19.098 1.00 96.06 104 ASP A N 1
ATOM 858 C CA . ASP A 1 104 ? -5.468 15.166 19.838 1.00 96.06 104 ASP A CA 1
ATOM 859 C C . ASP A 1 104 ? -6.724 15.342 18.963 1.00 96.06 104 ASP A C 1
ATOM 861 O O . ASP A 1 104 ? -7.816 14.960 19.363 1.00 96.06 104 ASP A O 1
ATOM 865 N N . GLN A 1 105 ? -6.587 15.849 17.734 1.00 97.75 105 GLN A N 1
ATOM 866 C CA . GLN A 1 105 ? -7.690 15.972 16.780 1.00 97.75 105 GLN A CA 1
ATOM 867 C C . GLN A 1 105 ? -8.125 14.625 16.174 1.00 97.75 105 GLN A C 1
ATOM 869 O O . GLN A 1 105 ? -9.260 14.513 15.712 1.00 97.75 105 GLN A O 1
ATOM 874 N N . PHE A 1 106 ? -7.252 13.613 16.154 1.00 98.25 106 PHE A N 1
ATOM 875 C CA . PHE A 1 106 ? -7.487 12.363 15.424 1.00 98.25 106 PHE A CA 1
ATOM 876 C C . PHE A 1 106 ? -7.495 11.148 16.340 1.00 98.25 106 PHE A C 1
ATOM 878 O O . PHE A 1 106 ? -6.552 10.949 17.095 1.00 98.25 106 PHE A O 1
ATOM 885 N N . SER A 1 107 ? -8.505 10.294 16.226 1.00 97.75 107 SER A N 1
ATOM 886 C CA . SER A 1 107 ? -8.526 8.975 16.856 1.00 97.75 107 SER A CA 1
ATOM 887 C C . SER A 1 107 ? -8.124 7.924 15.825 1.00 97.75 107 SER A C 1
ATOM 889 O O . SER A 1 107 ? -8.802 7.774 14.810 1.00 97.75 107 SER A O 1
ATOM 891 N N . ILE A 1 108 ? -7.014 7.214 16.039 1.00 97.38 108 ILE A N 1
ATOM 892 C CA . ILE A 1 108 ? -6.658 6.078 15.180 1.00 97.38 108 ILE A CA 1
ATOM 893 C C . ILE A 1 108 ? -7.464 4.869 15.639 1.00 97.38 108 ILE A C 1
ATOM 895 O O . ILE A 1 108 ? -7.376 4.486 16.803 1.00 97.38 108 ILE A O 1
ATOM 899 N N . ILE A 1 109 ? -8.226 4.278 14.724 1.00 96.00 109 ILE A N 1
ATOM 900 C CA . ILE A 1 109 ? -9.109 3.148 15.013 1.00 96.00 109 ILE A CA 1
ATOM 901 C C . ILE A 1 109 ? -8.736 1.932 14.163 1.00 96.00 109 ILE A C 1
ATOM 903 O O . ILE A 1 109 ? -8.331 2.066 13.005 1.00 96.00 109 ILE A O 1
ATOM 907 N N . SER A 1 110 ? -8.901 0.741 14.732 1.00 93.75 110 SER A N 1
ATOM 908 C CA . SER A 1 110 ? -8.830 -0.531 14.005 1.00 93.75 110 SER A CA 1
ATOM 909 C C . SER A 1 110 ? -10.158 -0.855 13.310 1.00 93.75 110 SER A C 1
ATOM 911 O O . SER A 1 110 ? -11.182 -0.196 13.530 1.00 93.75 110 SER A O 1
ATOM 913 N N . PHE A 1 111 ? -10.177 -1.899 12.477 1.00 92.31 111 PHE A N 1
ATOM 914 C CA . PHE A 1 111 ? -11.432 -2.382 11.908 1.00 92.31 111 PHE A CA 1
ATOM 915 C C . PHE A 1 111 ? -12.335 -2.960 13.005 1.00 92.31 111 PHE A C 1
ATOM 917 O O . PHE A 1 111 ? -13.548 -2.745 12.988 1.00 92.31 111 PHE A O 1
ATOM 924 N N . GLN A 1 112 ? -11.747 -3.634 13.996 1.00 91.00 112 GLN A N 1
ATOM 925 C CA . GLN A 1 112 ? -12.471 -4.095 15.174 1.00 91.00 112 GLN A CA 1
ATOM 926 C C . GLN A 1 112 ? -13.182 -2.946 15.906 1.00 91.00 112 GLN A C 1
ATOM 928 O O . GLN A 1 112 ? -14.370 -3.066 16.212 1.00 91.00 112 GLN A O 1
ATOM 933 N N . ASP A 1 113 ? -12.496 -1.828 16.156 1.00 93.75 113 ASP A N 1
ATOM 934 C CA . ASP A 1 113 ? -13.097 -0.664 16.820 1.00 93.75 113 ASP A CA 1
ATOM 935 C C . ASP A 1 113 ? -14.293 -0.128 16.033 1.00 93.75 113 ASP A C 1
ATOM 937 O O . ASP A 1 113 ? -15.339 0.156 16.616 1.00 93.75 113 ASP A O 1
ATOM 941 N N . TYR A 1 114 ? -14.185 -0.085 14.702 1.00 93.25 114 TYR A N 1
ATOM 942 C CA . TYR A 1 114 ? -15.305 0.260 13.832 1.00 93.25 114 TYR A CA 1
ATOM 943 C C . TYR A 1 114 ? -16.490 -0.704 14.000 1.00 93.25 114 TYR A C 1
ATOM 945 O O . TYR A 1 114 ? -17.614 -0.258 14.234 1.00 93.25 114 TYR A O 1
ATOM 953 N N . THR A 1 115 ? -16.260 -2.020 13.921 1.00 90.81 115 THR A N 1
ATOM 954 C CA . THR A 1 115 ? -17.344 -3.017 14.035 1.00 90.81 115 THR A CA 1
ATOM 955 C C . THR A 1 115 ? -18.016 -3.026 15.403 1.00 90.81 115 THR A C 1
ATOM 957 O O . THR A 1 115 ? -19.210 -3.290 15.505 1.00 90.81 115 THR A O 1
ATOM 960 N N . GLU A 1 116 ? -17.273 -2.687 16.453 1.00 92.50 116 GLU A N 1
ATOM 961 C CA . GLU A 1 116 ? -17.772 -2.621 17.827 1.00 92.50 116 GLU A CA 1
ATOM 962 C C . GLU A 1 116 ? -18.308 -1.223 18.184 1.00 92.50 116 GLU A C 1
ATOM 964 O O . GLU A 1 116 ? -18.623 -0.959 19.342 1.00 92.50 116 GLU A O 1
ATOM 969 N N . SER A 1 117 ? -18.442 -0.326 17.196 1.00 92.31 117 SER A N 1
ATOM 970 C CA . SER A 1 117 ? -18.933 1.050 17.367 1.00 92.31 117 SER A CA 1
ATOM 971 C C . SER A 1 117 ? -18.132 1.876 18.386 1.00 92.31 117 SER A C 1
ATOM 973 O O . SER A 1 117 ? -18.672 2.764 19.043 1.00 92.31 117 SER A O 1
ATOM 975 N N . ARG A 1 118 ? -16.825 1.612 18.499 1.00 94.38 118 ARG A N 1
ATOM 976 C CA . ARG A 1 118 ? -15.866 2.324 19.358 1.00 94.38 118 ARG A CA 1
ATOM 977 C C . ARG A 1 118 ? -15.224 3.502 18.617 1.00 94.38 118 ARG A C 1
ATOM 979 O O . ARG A 1 118 ? -14.004 3.639 18.586 1.00 94.38 118 ARG A O 1
ATOM 986 N N . ILE A 1 119 ? -16.060 4.332 17.993 1.00 95.19 119 ILE A N 1
ATOM 987 C CA . ILE A 1 119 ? -15.636 5.581 17.348 1.00 95.19 119 ILE A CA 1
ATOM 988 C C . ILE A 1 119 ? -15.688 6.746 18.339 1.00 95.19 119 ILE A C 1
ATOM 990 O O . ILE A 1 119 ? -16.512 6.764 19.253 1.00 95.19 119 ILE A O 1
ATOM 994 N N . ASP A 1 120 ? -14.814 7.724 18.142 1.00 96.62 120 ASP A N 1
ATOM 995 C CA . ASP A 1 120 ? -14.757 8.946 18.935 1.00 96.62 120 ASP A CA 1
ATOM 996 C C . ASP A 1 120 ? -15.531 10.061 18.215 1.00 96.62 120 ASP A C 1
ATOM 998 O O . ASP A 1 120 ? -15.186 10.442 17.097 1.00 96.62 120 ASP A O 1
ATOM 1002 N N . PHE A 1 121 ? -16.600 10.569 18.829 1.00 96.75 121 PHE A N 1
ATOM 1003 C CA . PHE A 1 121 ? -17.433 11.618 18.230 1.00 96.75 121 PHE A CA 1
ATOM 1004 C C . PHE A 1 121 ? -16.826 13.024 18.347 1.00 96.75 121 PHE A C 1
ATOM 1006 O O . PHE A 1 121 ? -17.230 13.919 17.605 1.00 96.75 121 PHE A O 1
ATOM 1013 N N . ASP A 1 122 ? -15.839 13.217 19.223 1.00 98.00 122 ASP A N 1
ATOM 1014 C CA . ASP A 1 122 ? -15.165 14.501 19.437 1.00 98.00 122 ASP A CA 1
ATOM 1015 C C . ASP A 1 122 ? -13.888 14.634 18.587 1.00 98.00 122 ASP A C 1
ATOM 1017 O O . ASP A 1 122 ? -13.306 15.719 18.478 1.00 98.00 122 ASP A O 1
ATOM 1021 N N . ARG A 1 123 ? -13.463 13.547 17.928 1.00 98.38 123 ARG A N 1
ATOM 1022 C CA . ARG A 1 123 ? -12.250 13.475 17.098 1.00 98.38 123 ARG A CA 1
ATOM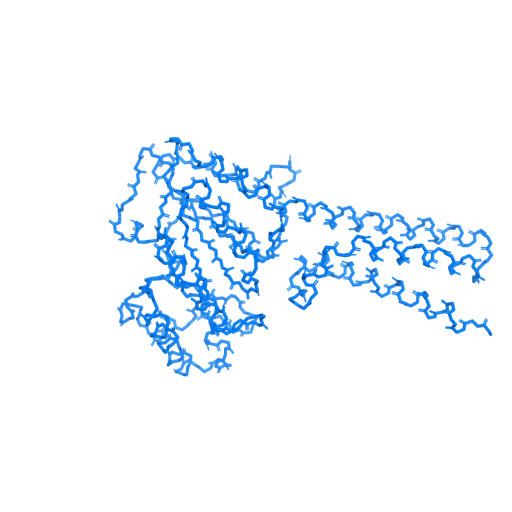 1023 C C . ARG A 1 123 ? -12.553 12.964 15.692 1.00 98.38 123 ARG A C 1
ATOM 1025 O O . ARG A 1 123 ? -13.602 12.390 15.424 1.00 98.38 123 ARG A O 1
ATOM 1032 N N . ILE A 1 124 ? -11.622 13.177 14.768 1.00 98.62 124 ILE A N 1
ATOM 1033 C CA . ILE A 1 124 ? -11.669 12.581 13.426 1.00 98.62 124 ILE A CA 1
ATOM 1034 C C . ILE A 1 124 ? -11.158 11.143 13.534 1.00 98.62 124 ILE A C 1
ATOM 1036 O O . ILE A 1 124 ? -10.011 10.929 13.927 1.00 98.62 124 ILE A O 1
ATOM 1040 N N . ASN A 1 125 ? -11.970 10.156 13.170 1.00 98.38 125 ASN A N 1
ATOM 1041 C CA . ASN A 1 125 ? -11.584 8.750 13.254 1.00 98.38 125 ASN A CA 1
ATOM 1042 C C . ASN A 1 125 ? -10.818 8.344 11.996 1.00 98.38 125 ASN A C 1
ATOM 1044 O O . ASN A 1 125 ? -11.331 8.477 10.887 1.00 98.38 125 ASN A O 1
ATOM 1048 N N . VAL A 1 126 ? -9.597 7.838 12.140 1.00 98.44 126 VAL A N 1
ATOM 1049 C CA . VAL A 1 126 ? -8.739 7.452 11.017 1.00 98.44 126 VAL A CA 1
ATOM 1050 C C . VAL A 1 126 ? -8.482 5.955 11.068 1.00 98.44 126 VAL A C 1
ATOM 1052 O O . VAL A 1 126 ? -7.819 5.453 11.971 1.00 98.44 126 VAL A O 1
ATOM 1055 N N . PHE A 1 127 ? -8.979 5.251 10.056 1.00 97.50 127 PHE A N 1
ATOM 1056 C CA . PHE A 1 127 ? -8.708 3.838 9.835 1.00 97.50 127 PHE A CA 1
ATOM 1057 C C . PHE A 1 127 ? -7.649 3.691 8.743 1.00 97.50 127 PHE A C 1
ATOM 1059 O O . PHE A 1 127 ? -7.899 4.013 7.577 1.00 97.50 127 PHE A O 1
ATOM 1066 N N . ILE A 1 128 ? -6.467 3.204 9.116 1.00 98.19 128 ILE A N 1
ATOM 1067 C CA . ILE A 1 128 ? -5.356 2.967 8.191 1.00 98.19 128 ILE A CA 1
ATOM 1068 C C . ILE A 1 128 ? -5.296 1.475 7.892 1.00 98.19 128 ILE A C 1
ATOM 1070 O O . ILE A 1 128 ? -5.150 0.661 8.804 1.00 98.19 128 ILE A O 1
ATOM 1074 N N . ARG A 1 129 ? -5.364 1.122 6.608 1.00 97.50 129 ARG A N 1
ATOM 1075 C CA . ARG A 1 129 ? -5.116 -0.240 6.141 1.00 97.50 129 ARG A CA 1
ATOM 1076 C C . ARG A 1 129 ? -4.004 -0.294 5.108 1.00 97.50 129 ARG A C 1
ATOM 1078 O O . ARG A 1 129 ? -3.878 0.602 4.269 1.00 97.50 129 ARG A O 1
ATOM 1085 N N . HIS A 1 130 ? -3.285 -1.406 5.138 1.00 98.19 130 HIS A N 1
ATOM 1086 C CA . HIS A 1 130 ? -2.199 -1.725 4.230 1.00 98.19 130 HIS A CA 1
ATOM 1087 C C . HIS A 1 130 ? -2.507 -2.986 3.434 1.00 98.19 130 HIS A C 1
ATOM 1089 O O . HIS A 1 130 ? -2.552 -4.071 4.011 1.00 98.19 130 HIS A O 1
ATOM 1095 N N . ASP A 1 131 ? -2.679 -2.860 2.119 1.00 97.50 131 ASP A N 1
ATOM 1096 C CA . ASP A 1 131 ? -2.753 -4.021 1.223 1.00 97.50 131 ASP A CA 1
ATOM 1097 C C . ASP A 1 131 ? -1.314 -4.456 0.883 1.00 97.50 131 ASP A C 1
ATOM 1099 O O . ASP A 1 131 ? -0.564 -3.730 0.225 1.00 97.50 131 ASP A O 1
ATOM 1103 N N . VAL A 1 132 ? -0.883 -5.609 1.410 1.00 96.75 132 VAL A N 1
ATOM 1104 C CA . VAL A 1 132 ? 0.488 -6.125 1.261 1.00 96.75 132 VAL A CA 1
ATOM 1105 C C . VAL A 1 132 ? 0.580 -6.969 -0.009 1.00 96.75 132 VAL A C 1
ATOM 1107 O O . VAL A 1 132 ? 0.471 -8.198 0.046 1.00 96.75 132 VAL A O 1
ATOM 1110 N N . ASP A 1 133 ? 0.797 -6.340 -1.167 1.00 92.50 133 ASP A N 1
ATOM 1111 C CA . ASP A 1 133 ? 0.683 -7.052 -2.442 1.00 92.50 133 ASP A CA 1
ATOM 1112 C C . ASP A 1 133 ? 1.972 -7.734 -2.905 1.00 92.50 133 ASP A C 1
ATOM 1114 O O . ASP A 1 133 ? 1.910 -8.805 -3.519 1.00 92.50 133 ASP A O 1
ATOM 1118 N N . ILE A 1 134 ? 3.135 -7.114 -2.666 1.00 88.44 134 ILE A N 1
ATOM 1119 C CA . ILE A 1 134 ? 4.391 -7.496 -3.332 1.00 88.44 134 ILE A CA 1
ATOM 1120 C C . ILE A 1 134 ? 5.556 -7.658 -2.346 1.00 88.44 134 ILE A C 1
ATOM 1122 O O . ILE A 1 134 ? 6.310 -8.623 -2.454 1.00 88.44 134 ILE A O 1
ATOM 1126 N N . SER A 1 135 ? 5.769 -6.724 -1.416 1.00 90.12 135 SER A N 1
ATOM 1127 C CA . SER A 1 135 ? 7.051 -6.587 -0.715 1.00 90.12 135 SER A CA 1
ATOM 1128 C C . SER A 1 135 ? 6.940 -6.625 0.805 1.00 90.12 135 SER A C 1
ATOM 1130 O O . SER A 1 135 ? 6.798 -5.594 1.462 1.00 90.12 135 SER A O 1
ATOM 1132 N N . LEU A 1 136 ? 7.218 -7.796 1.389 1.00 94.75 136 LEU A N 1
ATOM 1133 C CA . LEU A 1 136 ? 7.377 -7.939 2.843 1.00 94.75 136 LEU A CA 1
ATOM 1134 C C . LEU A 1 136 ? 8.505 -7.057 3.406 1.00 94.75 136 LEU A C 1
ATOM 1136 O O . LEU A 1 136 ? 8.503 -6.711 4.585 1.00 94.75 136 LEU A O 1
ATOM 1140 N N . LYS A 1 137 ? 9.514 -6.711 2.597 1.00 93.06 137 LYS A N 1
ATOM 1141 C CA . LYS A 1 137 ? 10.605 -5.820 3.017 1.00 93.06 137 LYS A CA 1
ATOM 1142 C C . LYS A 1 137 ? 10.100 -4.394 3.241 1.00 93.06 137 LYS A C 1
ATOM 1144 O O . LYS A 1 137 ? 10.471 -3.782 4.238 1.00 93.06 137 LYS A O 1
ATOM 1149 N N . ARG A 1 138 ? 9.274 -3.865 2.331 1.00 92.19 138 ARG A N 1
ATOM 1150 C CA . ARG A 1 138 ? 8.681 -2.529 2.498 1.00 92.19 138 ARG A CA 1
ATOM 1151 C C . ARG A 1 138 ? 7.640 -2.516 3.607 1.00 92.19 138 ARG A C 1
ATOM 1153 O O . ARG A 1 138 ? 7.643 -1.578 4.394 1.00 92.19 138 ARG A O 1
ATOM 1160 N N . THR A 1 139 ? 6.858 -3.588 3.744 1.00 96.69 139 THR A N 1
ATOM 1161 C CA . THR A 1 139 ? 5.955 -3.770 4.890 1.00 96.69 139 THR A CA 1
ATOM 1162 C C . THR A 1 139 ? 6.703 -3.620 6.213 1.00 96.69 139 THR A C 1
ATOM 1164 O O . THR A 1 139 ? 6.285 -2.824 7.039 1.00 96.69 139 THR A O 1
ATOM 1167 N N . ARG A 1 140 ? 7.860 -4.280 6.397 1.00 97.19 140 ARG A N 1
ATOM 1168 C CA . ARG A 1 140 ? 8.665 -4.133 7.631 1.00 97.19 140 ARG A CA 1
ATOM 1169 C C . ARG A 1 140 ? 9.088 -2.691 7.904 1.00 97.19 140 ARG A C 1
ATOM 1171 O O . ARG A 1 140 ? 8.911 -2.222 9.017 1.00 97.19 140 ARG A O 1
ATOM 1178 N N . LYS A 1 141 ? 9.584 -1.974 6.890 1.00 96.12 141 LYS A N 1
ATOM 1179 C CA . LYS A 1 141 ? 9.949 -0.555 7.049 1.00 96.12 141 LYS A CA 1
ATOM 1180 C C . LYS A 1 141 ? 8.759 0.305 7.477 1.00 96.12 141 LYS A C 1
ATOM 1182 O O . LYS A 1 141 ? 8.916 1.224 8.269 1.00 96.12 141 LYS A O 1
ATOM 1187 N N . MET A 1 142 ? 7.584 0.038 6.910 1.00 97.56 142 MET A N 1
ATOM 1188 C CA . MET A 1 142 ? 6.365 0.779 7.219 1.00 97.56 142 MET A CA 1
ATOM 1189 C C . MET A 1 142 ? 5.921 0.539 8.666 1.00 97.56 142 MET A C 1
ATOM 1191 O O . MET A 1 142 ? 5.694 1.498 9.397 1.00 97.56 142 MET A O 1
ATOM 1195 N N . VAL A 1 143 ? 5.928 -0.725 9.093 1.00 97.69 143 VAL A N 1
ATOM 1196 C CA . VAL A 1 143 ? 5.658 -1.153 10.474 1.00 97.69 143 VAL A CA 1
ATOM 1197 C C . VAL A 1 143 ? 6.626 -0.503 11.456 1.00 97.69 143 VAL A C 1
ATOM 1199 O O . VAL A 1 143 ? 6.203 -0.024 12.501 1.00 97.69 143 VAL A O 1
ATOM 1202 N N . GLU A 1 144 ? 7.926 -0.483 11.144 1.00 97.56 144 GLU A N 1
ATOM 1203 C CA . GLU A 1 144 ? 8.941 0.150 11.994 1.00 97.56 144 GLU A CA 1
ATOM 1204 C C . GLU A 1 144 ? 8.589 1.618 12.264 1.00 97.56 144 GLU A C 1
ATOM 1206 O O . GLU A 1 144 ? 8.600 2.050 13.416 1.00 97.56 144 GLU A O 1
ATOM 1211 N N . VAL A 1 145 ? 8.193 2.360 11.224 1.00 97.94 145 VAL A N 1
ATOM 1212 C CA . VAL A 1 145 ? 7.779 3.764 11.355 1.00 97.94 145 VAL A CA 1
ATOM 1213 C C . VAL A 1 145 ? 6.489 3.909 12.163 1.00 97.94 145 VAL A C 1
ATOM 1215 O O . VAL A 1 145 ? 6.409 4.795 13.009 1.00 97.94 145 VAL A O 1
ATOM 1218 N N . GLU A 1 146 ? 5.487 3.063 11.933 1.00 98.12 146 GLU A N 1
ATOM 1219 C CA . GLU A 1 146 ? 4.245 3.080 12.717 1.00 98.12 146 GLU A CA 1
ATOM 1220 C C . GLU A 1 146 ? 4.508 2.796 14.202 1.00 98.12 146 GLU A C 1
ATOM 1222 O O . GLU A 1 146 ? 4.043 3.537 15.073 1.00 98.12 146 GLU A O 1
ATOM 1227 N N . LYS A 1 147 ? 5.344 1.794 14.494 1.00 97.00 147 LYS A N 1
ATOM 1228 C CA . LYS A 1 147 ? 5.712 1.398 15.856 1.00 97.00 147 LYS A CA 1
ATOM 1229 C C . LYS A 1 147 ? 6.509 2.477 16.582 1.00 97.00 147 LYS A C 1
ATOM 1231 O O . LYS A 1 147 ? 6.242 2.740 17.751 1.00 97.00 147 LYS A O 1
ATOM 1236 N N . GLU A 1 148 ? 7.441 3.144 15.897 1.00 96.44 148 GLU A N 1
ATOM 1237 C CA . GLU A 1 148 ? 8.152 4.321 16.428 1.00 96.44 148 GLU A CA 1
ATOM 1238 C C . GLU A 1 148 ? 7.195 5.433 16.885 1.00 96.44 148 GLU A C 1
ATOM 1240 O O . GLU A 1 148 ? 7.551 6.241 17.741 1.00 96.44 148 GLU A O 1
ATOM 1245 N N . MET A 1 149 ? 5.996 5.489 16.303 1.00 95.81 149 MET A N 1
ATOM 1246 C CA . MET A 1 149 ? 4.990 6.515 16.563 1.00 95.81 149 MET A CA 1
ATOM 1247 C C . MET A 1 149 ? 3.839 6.027 17.450 1.00 95.81 149 MET A C 1
ATOM 1249 O O . MET A 1 149 ? 2.947 6.814 17.756 1.00 95.81 149 MET A O 1
ATOM 1253 N N . GLY A 1 150 ? 3.853 4.758 17.873 1.00 96.00 150 GLY A N 1
ATOM 1254 C CA . GLY A 1 150 ? 2.777 4.155 18.662 1.00 96.00 150 GLY A CA 1
ATOM 1255 C C . GLY A 1 150 ? 1.443 4.058 17.914 1.00 96.00 150 GLY A C 1
ATOM 1256 O O . GLY A 1 150 ? 0.392 4.074 18.549 1.00 96.00 150 GLY A O 1
ATOM 1257 N N . ILE A 1 151 ? 1.479 3.997 16.580 1.00 96.94 151 ILE A N 1
ATOM 1258 C CA . ILE A 1 151 ? 0.299 3.860 15.721 1.00 96.94 151 ILE A CA 1
ATOM 1259 C C . ILE A 1 151 ? 0.176 2.398 15.303 1.00 96.94 151 ILE A C 1
ATOM 1261 O O . ILE A 1 151 ? 1.156 1.794 14.877 1.00 96.94 151 ILE A O 1
ATOM 1265 N N . TYR A 1 152 ? -1.034 1.851 15.383 1.00 96.31 152 TYR A N 1
ATOM 1266 C CA . TYR A 1 152 ? -1.325 0.474 14.993 1.00 96.31 152 TYR A CA 1
ATOM 1267 C C . TYR A 1 152 ? -2.406 0.476 13.919 1.00 96.31 152 TYR A C 1
ATOM 1269 O O . TYR A 1 152 ? -3.511 0.971 14.131 1.00 96.31 152 TYR A O 1
ATOM 1277 N N . SER A 1 153 ? -2.053 -0.038 12.748 1.00 97.38 153 SER A N 1
ATOM 1278 C CA . SER A 1 153 ? -2.914 -0.129 11.572 1.00 97.38 153 SER A CA 1
ATOM 1279 C C . SER A 1 153 ? -3.285 -1.582 11.265 1.00 97.38 153 SER A C 1
ATOM 1281 O O . SER A 1 153 ? -2.859 -2.520 11.950 1.00 97.38 153 SER A O 1
ATOM 1283 N N . THR A 1 154 ? -4.076 -1.770 10.211 1.00 98.12 154 THR A N 1
ATOM 1284 C CA . THR A 1 154 ? -4.498 -3.089 9.738 1.00 98.12 154 THR A CA 1
ATOM 1285 C C . THR A 1 154 ? -3.680 -3.524 8.523 1.00 98.12 154 THR A C 1
ATOM 1287 O O . THR A 1 154 ? -3.704 -2.858 7.490 1.00 98.12 154 THR A O 1
ATOM 1290 N N . TYR A 1 155 ? -3.015 -4.678 8.588 1.00 98.44 155 TYR A N 1
ATOM 1291 C CA . TYR A 1 155 ? -2.259 -5.251 7.468 1.00 98.44 155 TYR A CA 1
ATOM 1292 C C . TYR A 1 155 ? -3.009 -6.425 6.829 1.00 98.44 155 TYR A C 1
ATOM 1294 O O . TYR A 1 155 ? -3.247 -7.457 7.459 1.00 98.44 155 TYR A O 1
ATOM 1302 N N . LEU A 1 156 ? -3.359 -6.278 5.552 1.00 98.44 156 LEU A N 1
ATOM 1303 C CA . LEU A 1 156 ? -4.085 -7.259 4.750 1.00 98.44 156 LEU A CA 1
ATOM 1304 C C . LEU A 1 156 ? -3.090 -8.021 3.862 1.00 98.44 156 LEU A C 1
ATOM 1306 O O . LEU A 1 156 ? -2.568 -7.480 2.887 1.00 98.44 156 LEU A O 1
ATOM 1310 N N . PHE A 1 157 ? -2.808 -9.282 4.201 1.00 98.25 157 PHE A N 1
ATOM 1311 C CA . PHE A 1 157 ? -1.823 -10.104 3.486 1.00 98.25 157 PHE A CA 1
ATOM 1312 C C . PHE A 1 157 ? -2.460 -10.929 2.370 1.00 98.25 157 PHE A C 1
ATOM 1314 O O . PHE A 1 157 ? -3.532 -11.509 2.549 1.00 98.25 157 PHE A O 1
ATOM 1321 N N . ARG A 1 158 ? -1.762 -11.049 1.238 1.00 96.81 158 ARG A N 1
ATOM 1322 C CA . ARG A 1 158 ? -2.096 -11.999 0.172 1.00 96.81 158 ARG A CA 1
ATOM 1323 C C . ARG A 1 158 ? -1.437 -13.342 0.456 1.00 96.81 158 ARG A C 1
ATOM 1325 O O . ARG A 1 158 ? -0.232 -13.423 0.660 1.00 96.81 158 ARG A O 1
ATOM 1332 N N . LEU A 1 159 ? -2.215 -14.417 0.397 1.00 96.25 159 LEU A N 1
ATOM 1333 C CA . LEU A 1 159 ? -1.682 -15.782 0.512 1.00 96.25 159 LEU A CA 1
ATOM 1334 C C . LEU A 1 159 ? -1.146 -16.325 -0.821 1.00 96.25 159 LEU A C 1
ATOM 1336 O O . LEU A 1 159 ? -0.318 -17.232 -0.822 1.00 96.25 159 LEU A O 1
ATOM 1340 N N . HIS A 1 160 ? -1.574 -15.730 -1.938 1.00 94.19 160 HIS A N 1
ATOM 1341 C CA . HIS A 1 160 ? -1.196 -16.106 -3.307 1.00 94.19 160 HIS A CA 1
ATOM 1342 C C . HIS A 1 160 ? -0.424 -14.977 -4.015 1.00 94.19 160 HIS A C 1
ATOM 1344 O O . HIS A 1 160 ? -0.593 -14.748 -5.214 1.00 94.19 160 HIS A O 1
ATOM 1350 N N . ALA A 1 161 ? 0.403 -14.237 -3.265 1.00 91.94 161 ALA A N 1
ATOM 1351 C CA . ALA A 1 161 ? 1.195 -13.131 -3.796 1.00 91.94 161 ALA A CA 1
ATOM 1352 C C . ALA A 1 161 ? 2.219 -13.588 -4.852 1.00 91.94 161 ALA A C 1
ATOM 1354 O O . ALA A 1 161 ? 2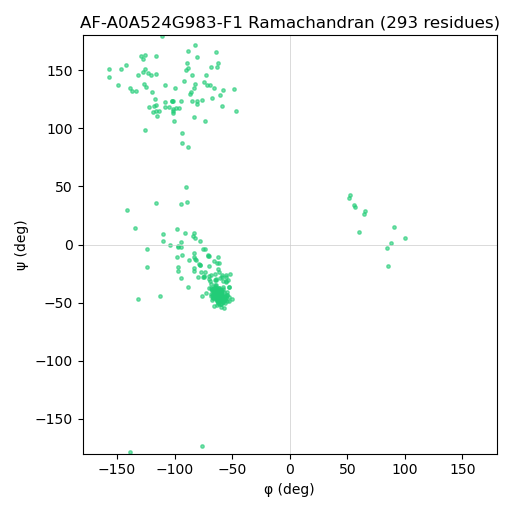.716 -14.711 -4.839 1.00 91.94 161 ALA A O 1
ATOM 1355 N N . GLU A 1 162 ? 2.586 -12.688 -5.769 1.00 87.00 162 GLU A N 1
ATOM 1356 C CA . GLU A 1 162 ? 3.534 -13.007 -6.852 1.00 87.00 162 GLU A CA 1
ATOM 1357 C C . GLU A 1 162 ? 5.000 -13.053 -6.393 1.00 87.00 162 GLU A C 1
ATOM 1359 O O . GLU A 1 162 ? 5.851 -13.625 -7.077 1.00 87.00 162 GLU A O 1
ATOM 1364 N N . LYS A 1 163 ? 5.319 -12.365 -5.290 1.00 87.50 163 LYS A N 1
ATOM 1365 C CA . LYS A 1 163 ? 6.697 -12.046 -4.874 1.00 87.50 163 LYS A CA 1
ATOM 1366 C C . LYS A 1 163 ? 7.070 -12.513 -3.477 1.00 87.50 163 LYS A C 1
ATOM 1368 O O . LYS A 1 163 ? 8.227 -12.369 -3.093 1.00 87.50 163 LYS A O 1
ATOM 1373 N N . TYR A 1 164 ? 6.119 -13.086 -2.758 1.00 93.38 164 TYR A N 1
ATOM 1374 C CA . TYR A 1 164 ? 6.371 -13.790 -1.518 1.00 93.38 164 TYR A CA 1
ATOM 1375 C C . TYR A 1 164 ? 5.379 -14.941 -1.386 1.00 93.38 164 TYR A C 1
ATOM 1377 O O . TYR A 1 164 ? 4.264 -14.891 -1.901 1.00 93.38 164 TYR A O 1
ATOM 1385 N N . THR A 1 165 ? 5.801 -15.980 -0.690 1.00 95.81 165 THR A N 1
ATOM 1386 C CA . THR A 1 165 ? 4.962 -17.103 -0.285 1.00 95.81 165 THR A CA 1
ATOM 1387 C C . THR A 1 165 ? 4.319 -16.818 1.065 1.00 95.81 165 THR A C 1
ATOM 1389 O O . THR A 1 165 ? 4.844 -16.047 1.874 1.00 95.81 165 THR A O 1
ATOM 1392 N N . PHE A 1 166 ? 3.193 -17.470 1.351 1.00 96.31 166 PHE A N 1
ATOM 1393 C CA . PHE A 1 166 ? 2.573 -17.376 2.669 1.00 96.31 166 PHE A CA 1
ATOM 1394 C C . PHE A 1 166 ? 3.561 -17.742 3.784 1.00 96.31 166 PHE A C 1
ATOM 1396 O O . PHE A 1 166 ? 3.635 -17.042 4.790 1.00 96.31 166 PHE A O 1
ATOM 1403 N N . GLU A 1 167 ? 4.376 -18.777 3.577 1.00 97.50 167 GLU A N 1
ATOM 1404 C CA . GLU A 1 167 ? 5.386 -19.251 4.522 1.00 97.50 167 GLU A CA 1
ATOM 1405 C C . GLU A 1 167 ? 6.435 -18.172 4.847 1.00 97.50 167 GLU A C 1
ATOM 1407 O O . GLU A 1 167 ? 6.798 -18.001 6.012 1.00 97.50 167 GLU A O 1
ATOM 1412 N N . GLU A 1 168 ? 6.866 -17.384 3.856 1.00 97.75 168 GLU A N 1
ATOM 1413 C CA . GLU A 1 168 ? 7.760 -16.233 4.060 1.00 97.75 168 GLU A CA 1
ATOM 1414 C C . GLU A 1 168 ? 7.089 -15.075 4.820 1.00 97.75 168 GLU A C 1
ATOM 1416 O O . GLU A 1 168 ? 7.777 -14.293 5.487 1.00 97.75 168 GLU A O 1
ATOM 1421 N N . ALA A 1 169 ? 5.759 -14.957 4.744 1.00 97.94 169 ALA A N 1
ATOM 1422 C CA . ALA A 1 169 ? 4.980 -13.934 5.440 1.00 97.94 169 ALA A CA 1
ATOM 1423 C C . ALA A 1 169 ? 4.657 -14.298 6.903 1.00 97.94 169 ALA A C 1
ATOM 1425 O O . ALA A 1 169 ? 4.452 -13.398 7.718 1.00 97.94 169 ALA A O 1
ATOM 1426 N N . ILE A 1 170 ? 4.670 -15.584 7.281 1.00 98.25 170 ILE A N 1
ATOM 1427 C CA . ILE A 1 170 ? 4.351 -16.038 8.651 1.00 98.25 170 ILE A CA 1
ATOM 1428 C C . ILE A 1 170 ? 5.128 -15.272 9.741 1.00 98.25 170 ILE A C 1
ATOM 1430 O O . ILE A 1 170 ? 4.494 -14.847 10.712 1.00 98.25 170 ILE A O 1
ATOM 1434 N N . PRO A 1 171 ? 6.462 -15.061 9.640 1.00 98.25 171 PRO A N 1
ATOM 1435 C CA . PRO A 1 171 ? 7.212 -14.381 10.694 1.00 98.25 171 PRO A CA 1
ATOM 1436 C C . PRO A 1 171 ? 6.739 -12.947 10.943 1.00 98.25 171 PRO A C 1
ATOM 1438 O O . PRO A 1 171 ? 6.587 -12.557 12.098 1.00 98.25 171 PRO A O 1
ATOM 1441 N N . ILE A 1 172 ? 6.473 -12.179 9.877 1.00 98.12 172 ILE A N 1
ATOM 1442 C CA . ILE A 1 172 ? 5.998 -10.798 10.016 1.00 98.12 172 ILE A CA 1
ATOM 1443 C C . ILE A 1 172 ? 4.545 -10.770 10.494 1.00 98.12 172 ILE A C 1
ATOM 1445 O O . ILE A 1 172 ? 4.248 -10.021 11.411 1.00 98.12 172 ILE A O 1
ATOM 1449 N N . ILE A 1 173 ? 3.665 -11.639 9.987 1.00 98.44 173 ILE A N 1
ATOM 1450 C CA . ILE A 1 173 ? 2.272 -11.729 10.460 1.00 98.44 173 ILE A CA 1
ATOM 1451 C C . ILE A 1 173 ? 2.224 -11.975 11.975 1.00 98.44 173 ILE A C 1
ATOM 1453 O O . ILE A 1 173 ? 1.506 -11.287 12.699 1.00 98.44 173 ILE A O 1
ATOM 1457 N N . ARG A 1 174 ? 3.026 -12.929 12.470 1.00 98.12 174 ARG A N 1
ATOM 1458 C CA . ARG A 1 174 ? 3.095 -13.238 13.903 1.00 98.12 174 ARG A CA 1
ATOM 1459 C C . ARG A 1 174 ? 3.667 -12.077 14.713 1.00 98.12 174 ARG A C 1
ATOM 1461 O O . ARG A 1 174 ? 3.148 -11.784 15.784 1.00 98.12 174 ARG A O 1
ATOM 1468 N N . GLN A 1 175 ? 4.722 -11.429 14.215 1.00 97.62 175 GLN A N 1
ATOM 1469 C CA . GLN A 1 175 ? 5.293 -10.246 14.858 1.00 97.62 175 GLN A CA 1
ATOM 1470 C C . GLN A 1 175 ? 4.230 -9.154 15.016 1.00 97.62 175 GLN A C 1
ATOM 1472 O O . GLN A 1 175 ? 3.983 -8.709 16.130 1.00 97.62 175 GLN A O 1
ATOM 1477 N N . LEU A 1 176 ? 3.578 -8.772 13.919 1.00 97.75 176 LEU A N 1
ATOM 1478 C CA . LEU A 1 176 ? 2.581 -7.705 13.891 1.00 97.75 176 LEU A CA 1
ATOM 1479 C C . LEU A 1 176 ? 1.410 -7.986 14.828 1.00 97.75 176 LEU A C 1
ATOM 1481 O O . LEU A 1 176 ? 1.058 -7.135 15.641 1.00 97.75 176 LEU A O 1
ATOM 1485 N N . SER A 1 177 ? 0.876 -9.208 14.785 1.00 96.31 177 SER A N 1
ATOM 1486 C CA . SER A 1 177 ? -0.196 -9.619 15.689 1.00 96.31 177 SER A CA 1
ATOM 1487 C C . SER A 1 177 ? 0.207 -9.523 17.163 1.00 96.31 177 SER A C 1
ATOM 1489 O O . SER A 1 177 ? -0.618 -9.142 17.986 1.00 96.31 177 SER A O 1
ATOM 1491 N N . ASN A 1 178 ? 1.447 -9.879 17.512 1.00 96.88 178 ASN A N 1
ATOM 1492 C CA . ASN A 1 178 ? 1.936 -9.800 18.892 1.00 96.88 178 ASN A CA 1
ATOM 1493 C C . ASN A 1 178 ? 2.218 -8.359 19.337 1.00 96.88 178 ASN A C 1
ATOM 1495 O O . ASN A 1 178 ? 2.174 -8.066 20.529 1.00 96.88 178 ASN A O 1
ATOM 1499 N N . GLU A 1 179 ? 2.540 -7.475 18.393 1.00 95.50 179 GLU A N 1
ATOM 1500 C CA . GLU A 1 179 ? 2.809 -6.059 18.647 1.00 95.50 179 GLU A CA 1
ATOM 1501 C C . GLU A 1 179 ? 1.523 -5.215 18.716 1.00 95.50 179 GLU A C 1
ATOM 1503 O O . GLU A 1 179 ? 1.601 -4.059 19.108 1.00 95.50 179 GLU A O 1
ATOM 1508 N N . GLY A 1 180 ? 0.351 -5.786 18.407 1.00 94.81 180 GLY A N 1
ATOM 1509 C CA . GLY A 1 180 ? -0.951 -5.113 18.512 1.00 94.81 180 GLY A CA 1
ATOM 1510 C C . GLY A 1 180 ? -1.513 -4.585 17.191 1.00 94.81 180 GLY A C 1
ATOM 1511 O O . GLY A 1 180 ? -2.563 -3.948 17.192 1.00 94.81 180 GLY A O 1
ATOM 1512 N N . PHE A 1 181 ? -0.855 -4.863 16.063 1.00 97.25 181 PHE A N 1
ATOM 1513 C CA . PHE A 1 181 ? -1.415 -4.585 14.741 1.00 97.25 181 PHE A CA 1
ATOM 1514 C C . PHE A 1 181 ? -2.533 -5.574 14.412 1.00 97.25 181 PHE A C 1
ATOM 1516 O O . PHE A 1 181 ? -2.461 -6.761 14.746 1.00 97.25 181 PHE A O 1
ATOM 1523 N N . GLU A 1 182 ? -3.545 -5.100 13.692 1.00 97.44 182 GLU A N 1
ATOM 1524 C CA . GLU A 1 182 ? -4.627 -5.954 13.216 1.00 97.44 182 GLU A CA 1
ATOM 1525 C C . GLU A 1 182 ? -4.211 -6.649 11.914 1.00 97.44 182 GLU A C 1
ATOM 1527 O O . GLU A 1 182 ? -3.668 -6.025 11.001 1.00 97.44 182 GLU A O 1
ATOM 1532 N N . ILE A 1 183 ? -4.476 -7.951 11.809 1.00 98.00 183 ILE A N 1
ATOM 1533 C CA . ILE A 1 183 ? -4.184 -8.733 10.607 1.00 98.00 183 ILE A CA 1
ATOM 1534 C C . ILE A 1 183 ? -5.480 -9.090 9.894 1.00 98.00 183 ILE A C 1
ATOM 1536 O O . ILE A 1 183 ? -6.459 -9.520 10.505 1.00 98.00 183 ILE A O 1
ATOM 1540 N N . GLY A 1 184 ? -5.463 -8.973 8.571 1.00 97.62 184 GLY A N 1
ATOM 1541 C CA . GLY A 1 184 ? -6.531 -9.482 7.729 1.00 97.62 184 GLY A CA 1
ATOM 1542 C C . GLY A 1 184 ? -6.028 -10.153 6.457 1.00 97.62 184 GLY A C 1
ATOM 1543 O O . GLY A 1 184 ? -4.826 -10.261 6.200 1.00 97.62 184 GLY A O 1
ATOM 1544 N N . LEU A 1 185 ? -6.981 -10.603 5.646 1.00 98.12 185 LEU A N 1
ATOM 1545 C CA . LEU A 1 185 ? -6.718 -11.315 4.396 1.00 98.12 185 LEU A CA 1
ATOM 1546 C C . LEU A 1 185 ? -7.041 -10.435 3.182 1.00 98.12 185 LEU A C 1
ATOM 1548 O O . LEU A 1 185 ? -8.185 -10.016 2.991 1.00 98.12 185 LEU A O 1
ATOM 1552 N N . HIS A 1 186 ? -6.052 -10.225 2.318 1.00 97.81 186 HIS A N 1
ATOM 1553 C CA . HIS A 1 186 ? -6.234 -9.642 0.992 1.00 97.81 186 HIS A CA 1
ATOM 1554 C C . HIS A 1 186 ? -6.419 -10.773 -0.036 1.00 97.81 186 HIS A C 1
ATOM 1556 O O . HIS A 1 186 ? -5.455 -11.313 -0.576 1.00 97.81 186 HIS A O 1
ATOM 1562 N N . TYR A 1 187 ? -7.654 -11.230 -0.242 1.00 97.00 187 TYR A N 1
ATOM 1563 C CA . TYR A 1 187 ? -7.926 -12.464 -0.991 1.00 97.00 187 TYR A CA 1
ATOM 1564 C C . TYR A 1 187 ? -8.078 -12.235 -2.498 1.00 97.00 187 TYR A C 1
ATOM 1566 O O . TYR A 1 187 ? -8.564 -11.203 -2.966 1.00 97.00 187 TYR A O 1
ATOM 1574 N N . GLU A 1 188 ? -7.742 -13.270 -3.270 1.00 96.06 188 GLU A N 1
ATOM 1575 C CA . GLU A 1 188 ? -7.898 -13.297 -4.730 1.00 96.06 188 GLU A CA 1
ATOM 1576 C C . GLU A 1 188 ? -8.366 -14.651 -5.277 1.00 96.06 188 GLU A C 1
ATOM 1578 O O . GLU A 1 188 ? -8.047 -15.053 -6.399 1.00 96.06 188 GLU A O 1
ATOM 1583 N N . THR A 1 189 ? -9.128 -15.377 -4.466 1.00 96.62 189 THR A N 1
ATOM 1584 C CA . THR A 1 189 ? -9.450 -16.785 -4.705 1.00 96.62 189 THR A CA 1
ATOM 1585 C C . THR A 1 189 ? -10.277 -17.023 -5.963 1.00 96.62 189 THR A C 1
ATOM 1587 O O . THR A 1 189 ? -10.084 -18.047 -6.613 1.00 96.62 189 THR A O 1
ATOM 1590 N N . LEU A 1 190 ? -11.125 -16.078 -6.390 1.00 96.44 190 LEU A N 1
ATOM 1591 C CA . LEU A 1 190 ? -11.858 -16.204 -7.655 1.00 96.44 190 LEU A CA 1
ATOM 1592 C C . LEU A 1 190 ? -10.917 -16.129 -8.859 1.00 96.44 190 LEU A C 1
ATOM 1594 O O . LEU A 1 190 ? -11.077 -16.886 -9.818 1.00 96.44 190 LEU A O 1
ATOM 1598 N N . ALA A 1 191 ? -9.915 -15.252 -8.803 1.00 94.69 191 ALA A N 1
ATOM 1599 C CA . ALA A 1 191 ? -8.886 -15.178 -9.829 1.00 94.69 191 ALA A CA 1
ATOM 1600 C C . ALA A 1 191 ? -8.015 -16.445 -9.848 1.00 94.69 191 ALA A C 1
ATOM 1602 O O . ALA A 1 191 ? -7.788 -17.007 -10.922 1.00 94.69 191 ALA A O 1
ATOM 1603 N N . VAL A 1 192 ? -7.608 -16.945 -8.676 1.00 95.19 192 VAL A N 1
ATOM 1604 C CA . VAL A 1 192 ? -6.855 -18.209 -8.528 1.00 95.19 192 VAL A CA 1
ATOM 1605 C C . VAL A 1 192 ? -7.656 -19.399 -9.061 1.00 95.19 192 VAL A C 1
ATOM 1607 O O . VAL A 1 192 ? -7.128 -20.244 -9.786 1.00 95.19 192 VAL A O 1
ATOM 1610 N N . ALA A 1 193 ? -8.958 -19.436 -8.780 1.00 96.50 193 ALA A N 1
ATOM 1611 C CA . ALA A 1 193 ? -9.881 -20.457 -9.264 1.00 96.50 193 ALA A CA 1
ATOM 1612 C C . ALA A 1 193 ? -10.318 -20.256 -10.727 1.00 96.50 193 ALA A C 1
ATOM 1614 O O . ALA A 1 193 ? -11.134 -21.032 -11.226 1.00 96.50 193 ALA A O 1
ATOM 1615 N N . LYS A 1 194 ? -9.791 -19.240 -11.427 1.00 95.50 194 LYS A N 1
ATOM 1616 C CA . L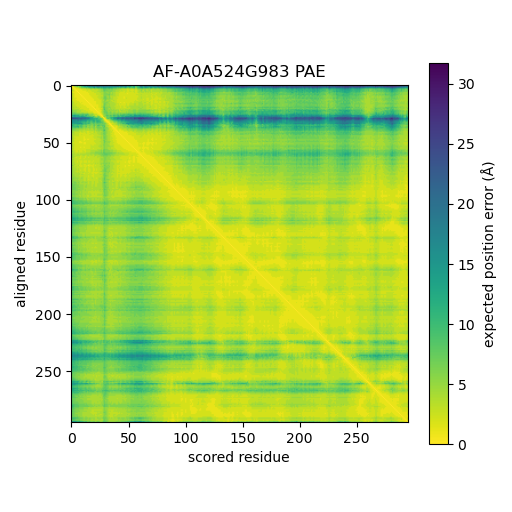YS A 1 194 ? -10.128 -18.908 -12.822 1.00 95.50 194 LYS A CA 1
ATOM 1617 C C . LYS A 1 194 ? -11.640 -18.758 -13.048 1.00 95.50 194 LYS A C 1
ATOM 1619 O O . LYS A 1 194 ? -12.182 -19.257 -14.030 1.00 95.50 194 LYS A O 1
ATOM 1624 N N . GLY A 1 195 ? -12.323 -18.095 -12.116 1.00 94.69 195 GLY A N 1
ATOM 1625 C CA . GLY A 1 195 ? -13.759 -17.819 -12.193 1.00 94.69 195 GLY A CA 1
ATOM 1626 C C . GLY A 1 195 ? -14.672 -18.937 -11.686 1.00 94.69 195 GLY A C 1
ATOM 1627 O O . GLY A 1 195 ? -15.885 -18.740 -11.648 1.00 94.69 195 GLY A O 1
ATOM 1628 N N . ASN A 1 196 ? -14.136 -20.087 -11.264 1.00 96.00 196 ASN A N 1
ATOM 1629 C CA . ASN A 1 196 ? -14.942 -21.114 -10.607 1.00 96.00 196 ASN A CA 1
ATOM 1630 C C . ASN A 1 196 ? -15.284 -20.672 -9.173 1.00 96.00 196 ASN A C 1
ATOM 1632 O O . ASN A 1 196 ? -14.422 -20.692 -8.298 1.00 96.00 196 ASN A O 1
ATOM 1636 N N . ARG A 1 197 ? -16.543 -20.278 -8.950 1.00 94.62 197 ARG A N 1
ATOM 1637 C CA . ARG A 1 197 ? -17.043 -19.757 -7.668 1.00 94.62 197 ARG A CA 1
ATOM 1638 C C . ARG A 1 197 ? -16.965 -20.767 -6.530 1.00 94.62 197 ARG A C 1
ATOM 1640 O O . ARG A 1 197 ? -16.388 -20.440 -5.504 1.00 94.62 197 ARG A O 1
ATOM 1647 N N . SER A 1 198 ? -17.461 -21.990 -6.722 1.00 94.88 198 SER A N 1
ATOM 1648 C CA . SER A 1 198 ? -17.438 -23.024 -5.676 1.00 94.88 198 SER A CA 1
ATOM 1649 C C . SER A 1 198 ? -16.013 -23.302 -5.201 1.00 94.88 198 SER A C 1
ATOM 1651 O O . SER A 1 198 ? -15.730 -23.244 -4.009 1.00 94.88 198 SER A O 1
ATOM 1653 N N . LYS A 1 199 ? -15.073 -23.463 -6.142 1.00 97.06 199 LYS A N 1
ATOM 1654 C CA . LYS A 1 199 ? -13.654 -23.631 -5.808 1.00 97.06 199 LYS A CA 1
ATOM 1655 C C . LYS A 1 199 ? -13.058 -22.387 -5.142 1.00 97.06 199 LYS A C 1
ATOM 1657 O O . LYS A 1 199 ? -12.213 -22.506 -4.263 1.00 97.06 199 LYS A O 1
ATOM 1662 N N . ALA A 1 200 ? -13.451 -21.190 -5.572 1.00 96.75 200 ALA A N 1
ATOM 1663 C CA . ALA A 1 200 ? -12.988 -19.948 -4.961 1.00 96.75 200 ALA A CA 1
ATOM 1664 C C . ALA A 1 200 ? -13.441 -19.820 -3.501 1.00 96.75 200 ALA A C 1
ATOM 1666 O O . ALA A 1 200 ? -12.678 -19.305 -2.684 1.00 96.75 200 ALA A O 1
ATOM 1667 N N . ILE A 1 201 ? -14.658 -20.282 -3.191 1.00 95.75 201 ILE A N 1
ATOM 1668 C CA . ILE A 1 201 ? -15.224 -20.304 -1.837 1.00 95.75 201 ILE A CA 1
ATOM 1669 C C . ILE A 1 201 ? -14.428 -21.269 -0.971 1.00 95.75 201 ILE A C 1
ATOM 1671 O O . ILE A 1 201 ? -13.879 -20.843 0.038 1.00 95.75 201 ILE A O 1
ATOM 1675 N N . GLU A 1 202 ? -14.256 -22.516 -1.416 1.00 96.56 202 GLU A N 1
ATOM 1676 C CA . GLU A 1 202 ? -13.432 -23.511 -0.715 1.00 96.56 202 GLU A CA 1
ATOM 1677 C C . GLU A 1 202 ? -12.019 -22.979 -0.420 1.00 96.56 202 GLU A C 1
ATOM 1679 O O . GLU A 1 202 ? -11.520 -23.099 0.698 1.00 96.56 202 GL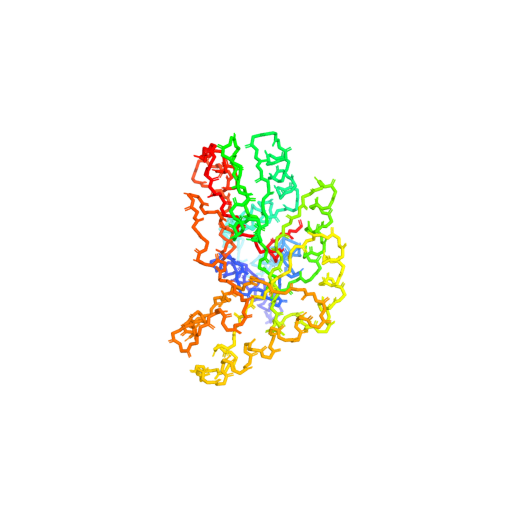U A O 1
ATOM 1684 N N . LEU A 1 203 ? -11.389 -22.333 -1.409 1.00 97.38 203 LEU A N 1
ATOM 1685 C CA . LEU A 1 203 ? -10.074 -21.714 -1.242 1.00 97.38 203 LEU A CA 1
ATOM 1686 C C . LEU A 1 203 ? -10.089 -20.566 -0.229 1.00 97.38 203 LEU A C 1
ATOM 1688 O O . LEU A 1 203 ? -9.149 -20.447 0.548 1.00 97.38 203 LEU A O 1
ATOM 1692 N N . LEU A 1 204 ? -11.127 -19.728 -0.227 1.00 96.75 204 LEU A N 1
ATOM 1693 C CA . LEU A 1 204 ? -11.233 -18.599 0.696 1.00 96.75 204 LEU A CA 1
ATOM 1694 C C . LEU A 1 204 ? -11.383 -19.076 2.141 1.00 96.75 204 LEU A C 1
ATOM 1696 O O . LEU A 1 204 ? -10.686 -18.563 3.015 1.00 96.75 204 LEU A O 1
ATOM 1700 N N . VAL A 1 205 ? -12.242 -20.071 2.380 1.00 96.44 205 VAL A N 1
ATOM 1701 C CA . VAL A 1 205 ? -12.404 -20.689 3.704 1.00 96.44 205 VAL A CA 1
ATOM 1702 C C . VAL A 1 205 ? -11.071 -21.257 4.179 1.00 96.44 205 VAL A C 1
ATOM 1704 O O . VAL A 1 205 ? -10.595 -20.915 5.260 1.00 96.44 205 VAL A O 1
ATOM 1707 N N . HIS A 1 206 ? -10.409 -22.036 3.326 1.00 97.19 206 HIS A N 1
ATOM 1708 C CA . HIS A 1 206 ? -9.107 -22.615 3.631 1.00 97.19 206 HIS A CA 1
ATOM 1709 C C . HIS A 1 206 ? -8.027 -21.552 3.916 1.00 97.19 206 HIS A C 1
ATOM 1711 O O . HIS A 1 206 ? -7.237 -21.700 4.850 1.00 97.19 206 HIS A O 1
ATOM 1717 N N . ASP A 1 207 ? -7.982 -20.463 3.146 1.00 97.62 207 ASP A N 1
ATOM 1718 C CA . ASP A 1 207 ? -7.033 -19.363 3.344 1.00 97.62 207 ASP A CA 1
ATOM 1719 C C . ASP A 1 207 ? -7.261 -18.643 4.686 1.00 97.62 207 ASP A C 1
ATOM 1721 O O . ASP A 1 207 ? -6.301 -18.365 5.415 1.00 97.62 207 ASP A O 1
ATOM 1725 N N . ILE A 1 208 ? -8.523 -18.402 5.058 1.00 97.00 208 ILE A N 1
ATOM 1726 C CA . ILE A 1 208 ? -8.897 -17.840 6.364 1.00 97.00 208 ILE A CA 1
ATOM 1727 C C . ILE A 1 208 ? -8.477 -18.786 7.494 1.00 97.00 208 ILE A C 1
ATOM 1729 O O . ILE A 1 208 ? -7.832 -18.350 8.448 1.00 97.00 208 ILE A O 1
ATOM 1733 N N . GLU A 1 209 ? -8.772 -20.082 7.385 1.00 96.75 209 GLU A N 1
ATOM 1734 C CA . GLU A 1 209 ? -8.379 -21.085 8.381 1.00 96.75 209 GLU A CA 1
ATOM 1735 C C . GLU A 1 209 ? -6.857 -21.177 8.547 1.00 96.75 209 GLU A C 1
ATOM 1737 O O . GLU A 1 209 ? -6.352 -21.310 9.665 1.00 96.75 209 GLU A O 1
ATOM 1742 N N . ARG A 1 210 ? -6.095 -21.078 7.451 1.00 97.06 210 ARG A N 1
ATOM 1743 C CA . ARG A 1 210 ? -4.626 -21.065 7.502 1.00 97.06 210 ARG A CA 1
ATOM 1744 C C . ARG A 1 210 ? -4.088 -19.863 8.262 1.00 97.06 210 ARG A C 1
ATOM 1746 O O . ARG A 1 210 ? -3.181 -20.039 9.074 1.00 97.06 210 ARG A O 1
ATOM 1753 N N . LEU A 1 211 ? -4.634 -18.671 8.028 1.00 97.00 211 LEU A N 1
ATOM 1754 C CA . LEU A 1 211 ? -4.245 -17.475 8.776 1.00 97.00 211 LEU A CA 1
ATOM 1755 C C . LEU A 1 211 ? -4.676 -17.543 10.247 1.00 97.00 211 LEU A C 1
ATOM 1757 O O . LEU A 1 211 ? -3.887 -17.181 11.119 1.00 97.00 211 LEU A O 1
ATOM 1761 N N . ARG A 1 212 ? -5.869 -18.081 10.537 1.00 97.31 212 ARG A N 1
ATOM 1762 C CA . ARG A 1 212 ? -6.396 -18.247 11.906 1.00 97.31 212 ARG A CA 1
ATOM 1763 C C . ARG A 1 212 ? -5.550 -19.151 12.795 1.00 97.31 212 ARG A C 1
ATOM 1765 O O . ARG A 1 212 ? -5.549 -18.982 14.009 1.00 97.31 212 ARG A O 1
ATOM 1772 N N . LYS A 1 213 ? -4.758 -20.055 12.210 1.00 97.00 213 LYS A N 1
ATOM 1773 C CA . LYS A 1 213 ? -3.739 -20.830 12.946 1.00 97.00 213 LYS A CA 1
ATOM 1774 C C . LYS A 1 213 ? -2.595 -19.963 13.493 1.00 97.00 213 LYS A C 1
ATOM 1776 O O . LYS A 1 213 ? -1.806 -20.451 14.298 1.00 97.00 213 LYS A O 1
ATOM 1781 N N . ILE A 1 214 ? -2.462 -18.719 13.032 1.00 96.94 214 ILE A N 1
ATOM 1782 C CA . ILE A 1 214 ? -1.389 -17.788 13.404 1.00 96.94 214 ILE A CA 1
ATOM 1783 C C . ILE A 1 214 ? -1.939 -16.614 14.218 1.00 96.94 214 ILE A C 1
ATOM 1785 O O . ILE A 1 214 ? -1.313 -16.228 15.201 1.00 96.94 214 ILE A O 1
ATOM 1789 N N . THR A 1 215 ? -3.066 -16.033 13.801 1.00 96.38 215 THR A N 1
ATOM 1790 C CA . THR A 1 215 ? -3.640 -14.812 14.389 1.00 96.38 215 THR A CA 1
ATOM 1791 C C . THR A 1 215 ? -5.148 -14.726 14.110 1.00 96.38 215 THR A C 1
ATOM 1793 O O . THR A 1 215 ? -5.593 -15.255 13.088 1.00 96.38 215 THR A O 1
ATOM 1796 N N . PRO A 1 216 ? -5.963 -14.086 14.971 1.00 93.62 216 PRO A N 1
ATOM 1797 C CA . PRO A 1 216 ? -7.374 -13.854 14.678 1.00 93.62 216 PRO A CA 1
ATOM 1798 C C . PRO A 1 216 ? -7.564 -13.065 13.377 1.00 93.62 216 PRO A C 1
ATOM 1800 O O . PRO A 1 216 ? -6.946 -12.026 13.180 1.00 93.62 216 PRO A O 1
ATOM 1803 N N . ILE A 1 217 ? -8.469 -13.532 12.515 1.00 94.62 217 ILE A N 1
ATOM 1804 C CA . ILE A 1 217 ? -8.833 -12.848 11.268 1.00 94.62 217 ILE A CA 1
ATOM 1805 C C . ILE A 1 217 ? -10.295 -12.439 11.340 1.00 94.62 217 ILE A C 1
ATOM 1807 O O . ILE A 1 217 ? -11.166 -13.302 11.472 1.00 94.62 217 ILE A O 1
ATOM 1811 N N . ARG A 1 218 ? -10.530 -11.128 11.233 1.00 92.31 218 ARG A N 1
ATOM 1812 C CA . ARG A 1 218 ? -11.861 -10.498 11.285 1.00 92.31 218 ARG A CA 1
ATOM 1813 C C . ARG A 1 218 ? -12.171 -9.640 10.064 1.00 92.31 218 ARG A C 1
ATOM 1815 O O . ARG A 1 218 ? -13.332 -9.370 9.778 1.00 92.31 218 ARG A O 1
ATOM 1822 N N . VAL A 1 219 ? -11.146 -9.222 9.325 1.00 95.56 219 VAL A N 1
ATOM 1823 C CA . VAL A 1 219 ? -11.285 -8.321 8.182 1.00 95.56 219 VAL A CA 1
ATOM 1824 C C . VAL A 1 219 ? -10.665 -8.924 6.930 1.00 95.56 219 VAL A C 1
ATOM 1826 O O . VAL A 1 219 ? -9.568 -9.487 6.950 1.00 95.56 219 VAL A O 1
ATOM 1829 N N . VAL A 1 220 ? -11.394 -8.805 5.822 1.00 96.81 220 VAL A N 1
ATOM 1830 C CA . VAL A 1 220 ? -10.964 -9.269 4.504 1.00 96.81 220 VAL A CA 1
ATOM 1831 C C . VAL A 1 220 ? -11.178 -8.199 3.438 1.00 96.81 220 VAL A C 1
ATOM 1833 O O . VAL A 1 220 ? -12.157 -7.446 3.448 1.00 96.81 220 VAL A O 1
ATOM 1836 N N . ALA A 1 221 ? -10.292 -8.149 2.452 1.00 96.56 221 ALA A N 1
ATOM 1837 C CA . ALA A 1 221 ? -10.406 -7.261 1.304 1.00 96.56 221 ALA A CA 1
ATOM 1838 C C . ALA A 1 221 ? -10.129 -8.034 0.013 1.00 96.56 221 ALA A C 1
ATOM 1840 O O . ALA A 1 221 ? -9.162 -8.777 -0.082 1.00 96.56 221 ALA A O 1
ATOM 1841 N N . ALA A 1 222 ? -10.993 -7.879 -0.991 1.00 95.81 222 ALA A N 1
ATOM 1842 C CA . ALA A 1 222 ? -10.720 -8.398 -2.327 1.00 95.81 222 ALA A CA 1
ATOM 1843 C C . ALA A 1 222 ? -9.551 -7.642 -2.963 1.00 95.81 222 ALA A C 1
ATOM 1845 O O . ALA A 1 222 ? -9.643 -6.423 -3.153 1.00 95.81 222 ALA A O 1
ATOM 1846 N N . HIS A 1 223 ? -8.541 -8.384 -3.405 1.00 94.06 223 HIS A N 1
ATOM 1847 C CA . HIS A 1 223 ? -7.525 -7.892 -4.323 1.00 94.06 223 HIS A CA 1
ATOM 1848 C C . HIS A 1 223 ? -8.129 -7.664 -5.712 1.00 94.06 223 HIS A C 1
ATOM 1850 O O . HIS A 1 223 ? -8.935 -8.457 -6.223 1.00 94.06 223 HIS A O 1
ATOM 1856 N N . GLY A 1 224 ? -7.761 -6.542 -6.329 1.00 87.44 224 GLY A N 1
ATOM 1857 C CA . GLY A 1 224 ? -8.239 -6.155 -7.649 1.00 87.44 224 GLY A CA 1
ATOM 1858 C C . GLY A 1 224 ? -7.547 -6.949 -8.755 1.00 87.44 224 GLY A C 1
ATOM 1859 O O . GLY A 1 224 ? -6.333 -6.899 -8.894 1.00 87.44 224 GLY A O 1
ATOM 1860 N N . GLN A 1 225 ? -8.322 -7.628 -9.601 1.00 84.56 225 GLN A N 1
ATOM 1861 C CA . GLN A 1 225 ? -7.801 -8.391 -10.737 1.00 84.56 225 GLN A CA 1
ATOM 1862 C C . GLN A 1 225 ? -8.510 -7.986 -12.034 1.00 84.56 225 GLN A C 1
ATOM 1864 O O . GLN A 1 225 ? -9.679 -7.601 -12.037 1.00 84.56 225 GLN A O 1
ATOM 1869 N N . LYS A 1 226 ? -7.791 -8.052 -13.163 1.00 80.94 226 LYS A N 1
ATOM 1870 C CA . LYS A 1 226 ? -8.312 -7.580 -14.461 1.00 80.94 226 LYS A CA 1
ATOM 1871 C C . LYS A 1 226 ? -9.495 -8.414 -14.957 1.00 80.94 226 LYS A C 1
ATOM 1873 O O . LYS A 1 226 ? -10.450 -7.858 -15.489 1.00 80.94 226 LYS A O 1
ATOM 1878 N N . ASN A 1 227 ? -9.393 -9.735 -14.826 1.00 88.94 227 ASN A N 1
ATOM 1879 C CA . ASN A 1 227 ? -10.321 -10.677 -15.456 1.00 88.94 227 ASN A CA 1
ATOM 1880 C C . ASN A 1 227 ? -11.432 -11.152 -14.512 1.00 88.94 227 ASN A C 1
ATOM 1882 O O . ASN A 1 227 ? -12.454 -11.637 -14.983 1.00 88.94 227 ASN A O 1
ATOM 1886 N N . TYR A 1 228 ? -11.240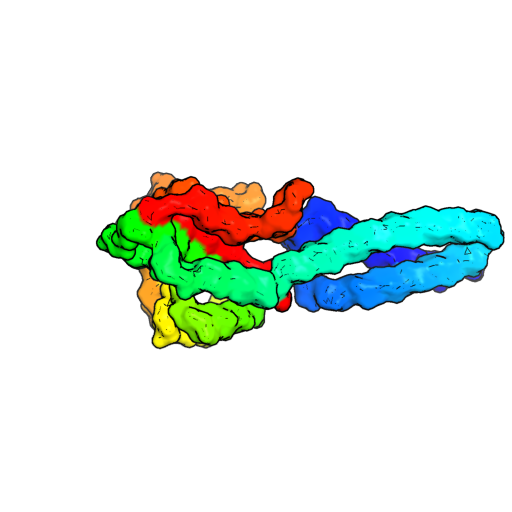 -11.021 -13.197 1.00 91.75 228 TYR A N 1
ATOM 1887 C CA . TYR A 1 228 ? -12.163 -11.539 -12.190 1.00 91.75 228 TYR A CA 1
ATOM 1888 C C . TYR A 1 228 ? -12.335 -10.524 -11.066 1.00 91.75 228 TYR A C 1
ATOM 1890 O O . TYR A 1 228 ? -11.359 -9.974 -10.556 1.00 91.75 228 TYR A O 1
ATOM 1898 N N . ARG A 1 229 ? -13.581 -10.290 -10.655 1.00 93.25 229 ARG A N 1
ATOM 1899 C CA . ARG A 1 229 ? -13.897 -9.439 -9.507 1.00 93.25 229 ARG A CA 1
ATOM 1900 C C . ARG A 1 229 ? -14.008 -10.330 -8.277 1.00 93.25 229 ARG A C 1
ATOM 1902 O O . ARG A 1 229 ? -15.053 -10.914 -8.036 1.00 93.25 229 ARG A O 1
ATOM 1909 N N . ASN A 1 230 ? -12.933 -10.444 -7.498 1.00 93.75 230 ASN A N 1
ATOM 1910 C CA . ASN A 1 230 ? -12.887 -11.368 -6.355 1.00 93.75 230 ASN A CA 1
ATOM 1911 C C . ASN A 1 230 ? -14.031 -11.168 -5.348 1.00 93.75 230 ASN A C 1
ATOM 1913 O O . ASN A 1 230 ? -14.522 -12.138 -4.787 1.00 93.75 230 ASN A O 1
ATOM 1917 N N . ARG A 1 231 ? -14.522 -9.934 -5.190 1.00 92.75 231 ARG A N 1
ATOM 1918 C CA . ARG A 1 231 ? -15.676 -9.608 -4.338 1.00 92.75 231 ARG A CA 1
ATOM 1919 C C . ARG A 1 231 ? -17.003 -10.246 -4.769 1.00 92.75 231 ARG A C 1
ATOM 1921 O O . ARG A 1 231 ? -17.933 -10.245 -3.976 1.00 92.75 231 ARG A O 1
ATOM 1928 N N . ASP A 1 232 ? -17.112 -10.747 -5.996 1.00 92.38 232 ASP A N 1
ATOM 1929 C CA . ASP A 1 232 ? -18.345 -11.375 -6.486 1.00 92.38 232 ASP A CA 1
ATOM 1930 C C . ASP A 1 232 ? -18.593 -12.736 -5.813 1.00 92.38 232 ASP A C 1
ATOM 1932 O O . ASP A 1 232 ? -19.681 -13.284 -5.939 1.00 92.38 232 ASP A O 1
ATOM 1936 N N . ILE A 1 233 ? -17.611 -13.261 -5.070 1.00 90.50 233 ILE A N 1
ATOM 1937 C CA . ILE A 1 233 ? -17.739 -14.479 -4.265 1.00 90.50 233 ILE A CA 1
ATOM 1938 C C . ILE A 1 233 ? -18.812 -14.372 -3.171 1.00 90.50 233 ILE A C 1
ATOM 1940 O O . ILE A 1 233 ? -19.439 -15.365 -2.827 1.00 90.50 233 ILE A O 1
ATOM 1944 N N . TRP A 1 234 ? -19.066 -13.161 -2.665 1.00 91.81 234 TRP A N 1
ATOM 1945 C CA . TRP A 1 234 ? -20.055 -12.914 -1.609 1.00 91.81 234 TRP A CA 1
ATOM 1946 C C . TRP A 1 234 ? -21.505 -12.972 -2.097 1.00 91.81 234 TRP A C 1
ATOM 1948 O O . TRP A 1 234 ? -22.418 -12.809 -1.301 1.00 91.81 234 TRP A O 1
ATOM 1958 N N . ILE A 1 235 ? -21.735 -13.150 -3.402 1.00 89.62 235 ILE A N 1
ATOM 1959 C CA . ILE A 1 235 ? -23.081 -13.412 -3.933 1.00 89.62 235 ILE A CA 1
ATOM 1960 C C . ILE A 1 235 ? -23.544 -14.816 -3.522 1.00 89.62 235 ILE A C 1
ATOM 1962 O O . ILE A 1 235 ? -24.737 -15.053 -3.363 1.00 89.62 235 ILE A O 1
ATOM 1966 N N . ASP A 1 236 ? -22.590 -15.732 -3.354 1.00 88.12 236 ASP A N 1
ATOM 1967 C CA . ASP A 1 236 ? -22.830 -17.164 -3.215 1.00 88.12 236 ASP A CA 1
ATOM 1968 C C . ASP A 1 236 ? -22.540 -17.683 -1.790 1.00 88.12 236 ASP A C 1
ATOM 1970 O O . ASP A 1 236 ? -22.615 -18.887 -1.557 1.00 88.12 236 ASP A O 1
ATOM 1974 N N . MET A 1 237 ? -22.169 -16.805 -0.849 1.00 87.19 237 MET A N 1
ATOM 1975 C CA . MET A 1 237 ? -21.815 -17.163 0.529 1.00 87.19 237 MET A CA 1
ATOM 1976 C C . MET A 1 237 ? -21.982 -15.972 1.476 1.00 87.19 237 MET A C 1
ATOM 1978 O O . MET A 1 237 ? -21.648 -14.838 1.116 1.00 87.19 237 MET A O 1
ATOM 1982 N N . ASP A 1 238 ? -22.425 -16.253 2.700 1.00 83.75 238 ASP A N 1
ATOM 1983 C CA . ASP A 1 238 ? -22.489 -15.265 3.769 1.00 83.75 238 ASP A CA 1
ATOM 1984 C C . ASP A 1 238 ? -21.126 -15.100 4.461 1.00 83.75 238 ASP A C 1
ATOM 1986 O O . ASP A 1 238 ? -20.399 -16.054 4.732 1.00 83.75 238 ASP A O 1
ATOM 1990 N N . LYS A 1 239 ? -20.762 -13.857 4.757 1.00 84.06 239 LYS A N 1
ATOM 1991 C CA . LYS A 1 239 ? -19.541 -13.539 5.500 1.00 84.06 239 LYS A CA 1
ATOM 1992 C C . LYS A 1 239 ? -19.680 -13.848 6.980 1.00 84.06 239 LYS A C 1
ATOM 1994 O O . LYS A 1 239 ? -18.665 -14.130 7.619 1.00 84.06 239 LYS A O 1
ATOM 1999 N N . GLU A 1 240 ? -20.904 -13.797 7.505 1.00 85.31 240 GLU A N 1
ATOM 2000 C CA . GLU A 1 240 ? -21.189 -14.107 8.904 1.00 85.31 240 GLU A CA 1
ATOM 2001 C C . GLU A 1 240 ? -20.807 -15.554 9.236 1.00 85.31 240 GLU A C 1
ATOM 2003 O O . GLU A 1 240 ? -20.197 -15.790 10.276 1.00 85.31 240 GLU A O 1
ATOM 2008 N N . GLU A 1 241 ? -21.022 -16.496 8.307 1.00 88.50 241 GLU A N 1
ATOM 2009 C CA . GLU A 1 241 ? -20.586 -17.899 8.442 1.00 88.50 241 GLU A CA 1
ATOM 2010 C C . GLU A 1 241 ? -19.071 -18.037 8.633 1.00 88.50 241 GLU A C 1
ATOM 2012 O O . GLU A 1 241 ? -18.590 -18.988 9.247 1.00 88.50 241 GLU A O 1
ATOM 2017 N N . LEU A 1 242 ? -18.309 -17.077 8.111 1.00 90.50 242 LEU A N 1
ATOM 2018 C CA . LEU A 1 242 ? -16.861 -17.049 8.223 1.00 90.50 242 LEU A CA 1
ATOM 2019 C C . LEU A 1 242 ? -16.367 -16.159 9.355 1.00 90.50 242 LEU A C 1
ATOM 2021 O O . LEU A 1 242 ? -15.157 -16.111 9.553 1.00 90.50 242 LEU A O 1
ATOM 2025 N N . GLU A 1 243 ? -17.239 -15.476 10.100 1.00 92.44 243 GLU A N 1
ATOM 2026 C CA . GLU A 1 243 ? -16.873 -14.507 11.144 1.00 92.44 243 GLU A CA 1
ATOM 2027 C C . GLU A 1 243 ? -15.872 -13.451 10.635 1.00 92.44 243 GLU A C 1
ATOM 2029 O O . GLU A 1 243 ? -14.895 -13.097 11.303 1.00 92.44 243 GLU A O 1
ATOM 2034 N N . VAL A 1 244 ? -16.066 -12.986 9.400 1.00 92.62 244 VAL A N 1
ATOM 2035 C CA . VAL A 1 244 ? -15.262 -11.913 8.808 1.00 92.62 244 VAL A CA 1
ATOM 2036 C C . VAL A 1 244 ? -16.152 -10.813 8.260 1.00 92.62 244 VAL A C 1
ATOM 2038 O O . VAL A 1 244 ? -17.317 -11.009 7.949 1.00 92.62 244 VAL A O 1
ATOM 2041 N N . SER A 1 245 ? -15.582 -9.632 8.092 1.00 92.19 245 SER A N 1
ATOM 2042 C CA . SER A 1 245 ? -16.235 -8.490 7.467 1.00 92.19 245 SER A CA 1
ATOM 2043 C C . SER A 1 245 ? -15.390 -7.961 6.321 1.00 92.19 245 SER A C 1
ATOM 2045 O O . SER A 1 245 ? -14.159 -8.066 6.325 1.00 92.19 245 SER A O 1
ATOM 2047 N N . SER A 1 246 ? -16.038 -7.367 5.318 1.00 92.50 246 SER A N 1
ATOM 2048 C CA . SER A 1 246 ? -15.293 -6.782 4.212 1.00 92.50 246 SER A CA 1
ATOM 2049 C C . SER A 1 246 ? -14.858 -5.354 4.518 1.00 92.50 246 SER A C 1
ATOM 2051 O O . SER A 1 246 ? -15.682 -4.493 4.812 1.00 92.50 246 SER A O 1
ATOM 2053 N N . ALA A 1 247 ? -13.579 -5.047 4.294 1.00 92.56 247 ALA A N 1
ATOM 2054 C CA . ALA A 1 247 ? -13.070 -3.678 4.388 1.00 92.56 247 ALA A CA 1
ATOM 2055 C C . ALA A 1 247 ? -13.741 -2.704 3.386 1.00 92.56 247 ALA A C 1
ATOM 2057 O O . ALA A 1 247 ? -13.632 -1.485 3.532 1.00 92.56 247 ALA A O 1
ATOM 2058 N N . TYR A 1 248 ? -14.432 -3.234 2.365 1.00 90.56 248 TYR A N 1
ATOM 2059 C CA . TYR A 1 248 ? -15.230 -2.476 1.393 1.00 90.56 248 TYR A CA 1
ATOM 2060 C C . TYR A 1 248 ? -16.645 -2.126 1.878 1.00 90.56 248 TYR A C 1
ATOM 2062 O O . TYR A 1 248 ? -17.330 -1.361 1.205 1.00 90.56 248 TYR A O 1
ATOM 2070 N N . GLU A 1 249 ? -17.096 -2.702 2.992 1.00 89.69 249 GLU A N 1
ATOM 2071 C CA . GLU A 1 249 ? -18.413 -2.427 3.591 1.00 89.69 249 GLU A CA 1
ATOM 2072 C C . GLU A 1 249 ? -18.345 -1.417 4.729 1.00 89.69 249 GLU A C 1
ATOM 2074 O O . GLU A 1 249 ? -19.377 -0.904 5.157 1.00 89.69 249 GLU A O 1
ATOM 2079 N N . MET A 1 250 ? -17.133 -1.090 5.177 1.00 92.00 250 MET A N 1
ATOM 2080 C CA . MET A 1 250 ? -16.908 0.006 6.103 1.00 92.00 250 ME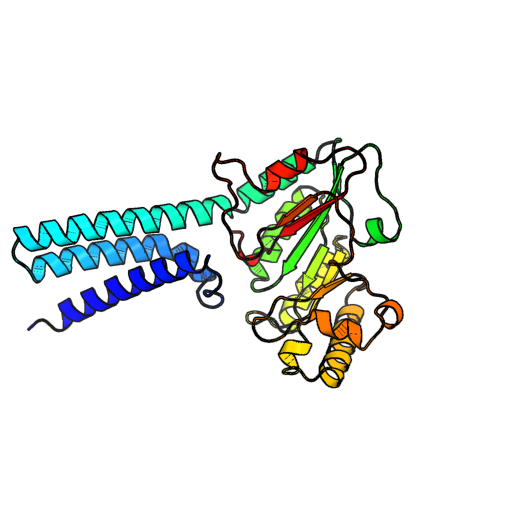T A CA 1
ATOM 2081 C C . MET A 1 250 ? -17.422 1.307 5.491 1.00 92.00 250 MET A C 1
ATOM 2083 O O . MET A 1 250 ? -16.952 1.743 4.438 1.00 92.00 250 MET A O 1
ATOM 2087 N N . LYS A 1 251 ? -18.390 1.925 6.164 1.00 95.19 251 LYS A N 1
ATOM 2088 C CA . LYS A 1 251 ? -18.858 3.271 5.836 1.00 95.19 251 LYS A CA 1
ATOM 2089 C C . LYS A 1 251 ? -17.785 4.281 6.234 1.00 95.19 251 LYS A C 1
ATOM 2091 O O . LYS A 1 251 ? -17.191 4.161 7.303 1.00 95.19 251 LYS A O 1
ATOM 2096 N N . TYR A 1 252 ? -17.555 5.254 5.366 1.00 96.62 252 TYR A N 1
ATOM 2097 C CA . TYR A 1 252 ? -16.591 6.329 5.558 1.00 96.62 252 TYR A CA 1
ATOM 2098 C C . TYR A 1 252 ? -17.158 7.633 4.999 1.00 96.62 252 TYR A C 1
ATOM 2100 O O . TYR A 1 252 ? -17.944 7.618 4.049 1.00 96.62 252 TYR A O 1
ATOM 2108 N N . ASP A 1 253 ? -16.687 8.748 5.541 1.00 98.06 253 ASP A N 1
ATOM 2109 C CA . ASP A 1 253 ? -16.989 10.101 5.069 1.00 98.06 253 ASP A CA 1
ATOM 2110 C C . ASP A 1 253 ? -15.910 10.587 4.094 1.00 98.06 253 ASP A C 1
ATOM 2112 O O . ASP A 1 253 ? -16.183 11.329 3.147 1.00 98.06 253 ASP A O 1
ATOM 2116 N N . LEU A 1 254 ? -14.677 10.094 4.265 1.00 98.00 254 LEU A N 1
ATOM 2117 C CA . LEU A 1 254 ? -13.553 10.383 3.383 1.00 98.00 254 LEU A CA 1
ATOM 2118 C C . LEU A 1 254 ? -12.731 9.122 3.090 1.00 98.00 254 LEU A C 1
ATOM 2120 O O . LEU A 1 254 ? -12.333 8.394 3.994 1.00 98.00 254 LEU A O 1
ATOM 2124 N N . TYR A 1 255 ? -12.423 8.896 1.810 1.00 97.25 255 TYR A N 1
ATOM 2125 C CA . TYR A 1 255 ? -11.564 7.799 1.359 1.00 97.25 255 TYR A CA 1
ATOM 2126 C C . TYR A 1 255 ? -10.314 8.327 0.666 1.00 97.25 255 TYR A C 1
ATOM 2128 O O . TYR A 1 255 ? -10.391 8.996 -0.371 1.00 97.25 255 TYR A O 1
ATOM 2136 N N . LEU A 1 256 ? -9.153 7.998 1.226 1.00 97.00 256 LEU A N 1
ATOM 2137 C CA . LEU A 1 256 ? -7.842 8.382 0.717 1.00 97.00 256 LEU A CA 1
ATOM 2138 C C . LEU A 1 256 ? -7.084 7.117 0.338 1.00 97.00 256 LEU A C 1
ATOM 2140 O O . LEU A 1 256 ? -6.946 6.206 1.148 1.00 97.00 256 LEU A O 1
ATOM 2144 N N . SER A 1 257 ? -6.598 7.034 -0.901 1.00 95.38 257 SER A N 1
ATOM 2145 C CA . SER A 1 257 ? -5.893 5.833 -1.334 1.00 95.38 257 SER A CA 1
ATOM 2146 C C . SER A 1 257 ? -4.817 6.085 -2.372 1.00 95.38 257 SER A C 1
ATOM 2148 O O . SER A 1 257 ? -5.040 6.786 -3.363 1.00 95.38 257 SER A O 1
ATOM 2150 N N . ASP A 1 258 ? -3.678 5.424 -2.178 1.00 93.50 258 ASP A N 1
ATOM 2151 C CA . ASP A 1 258 ? -2.601 5.337 -3.162 1.00 93.50 258 ASP A CA 1
ATOM 2152 C C . ASP A 1 258 ? -2.832 4.249 -4.229 1.00 93.50 258 ASP A C 1
ATOM 2154 O O . ASP A 1 258 ? -1.973 4.027 -5.088 1.00 93.50 258 ASP A O 1
ATOM 2158 N N . ALA A 1 259 ? -4.010 3.604 -4.224 1.00 89.00 259 ALA A N 1
ATOM 2159 C CA . ALA A 1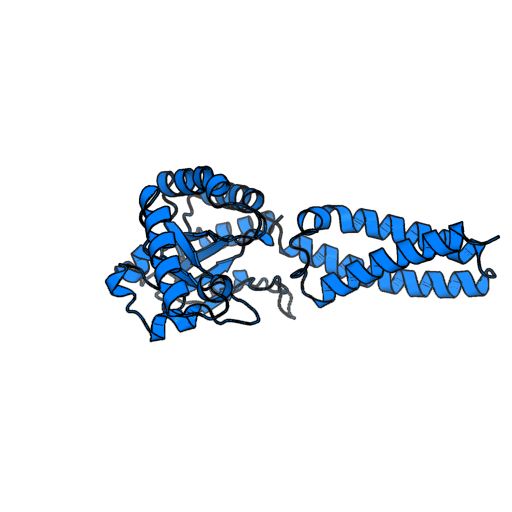 259 ? -4.348 2.497 -5.106 1.00 89.00 259 ALA A CA 1
ATOM 2160 C C . ALA A 1 259 ? -3.976 2.789 -6.562 1.00 89.00 259 ALA A C 1
ATOM 2162 O O . ALA A 1 259 ? -4.542 3.649 -7.256 1.00 89.00 259 ALA A O 1
ATOM 2163 N N . GLY A 1 260 ? -3.027 1.989 -7.037 1.00 81.50 260 GLY A N 1
ATOM 2164 C CA . GLY A 1 260 ? -2.491 2.068 -8.379 1.00 81.50 260 GLY A CA 1
ATOM 2165 C C . GLY A 1 260 ? -1.290 2.965 -8.594 1.00 81.50 260 GLY A C 1
ATOM 2166 O O . GLY A 1 260 ? -1.028 3.278 -9.753 1.00 81.50 260 GLY A O 1
ATOM 2167 N N . GLY A 1 261 ? -0.594 3.389 -7.539 1.00 80.94 261 GLY A N 1
ATOM 2168 C CA . GLY A 1 261 ? 0.624 4.184 -7.677 1.00 80.94 261 GLY A CA 1
ATOM 2169 C C . GLY A 1 261 ? 0.352 5.555 -8.300 1.00 80.94 261 GLY A C 1
ATOM 2170 O O . GLY A 1 261 ? 1.193 6.107 -9.017 1.00 80.94 261 GLY A O 1
ATOM 2171 N N . LYS A 1 262 ? -0.856 6.100 -8.095 1.00 81.12 262 LYS A N 1
ATOM 2172 C CA . LYS A 1 262 ? -1.269 7.397 -8.653 1.00 81.12 262 LYS A CA 1
ATOM 2173 C C . LYS A 1 262 ? -0.413 8.528 -8.077 1.00 81.12 262 LYS A C 1
ATOM 2175 O O . LYS A 1 262 ? 0.287 8.361 -7.083 1.00 81.12 262 LYS A O 1
ATOM 2180 N N . ARG A 1 263 ? -0.474 9.711 -8.694 1.00 84.31 263 ARG A N 1
ATOM 2181 C CA . ARG A 1 263 ? 0.156 10.905 -8.112 1.00 84.31 263 ARG A CA 1
ATOM 2182 C C . ARG A 1 263 ? -0.477 11.188 -6.750 1.00 84.31 263 ARG A C 1
ATOM 2184 O O . ARG A 1 263 ? -1.695 11.301 -6.666 1.00 84.31 263 ARG A O 1
ATOM 2191 N N . LEU A 1 264 ? 0.359 11.346 -5.728 1.00 90.81 264 LEU A N 1
ATOM 2192 C CA . LEU A 1 264 ? -0.069 11.706 -4.375 1.00 90.81 264 LEU A CA 1
ATOM 2193 C C . LEU A 1 264 ? -0.249 13.213 -4.196 1.00 90.81 264 LEU A C 1
ATOM 2195 O O . LEU A 1 264 ? -0.433 13.675 -3.080 1.00 90.81 264 LEU A O 1
ATOM 2199 N N . ARG A 1 265 ? -0.161 13.997 -5.270 1.00 91.12 265 ARG A N 1
ATOM 2200 C CA . ARG A 1 265 ? -0.403 15.437 -5.245 1.00 91.12 265 ARG A CA 1
ATOM 2201 C C . ARG A 1 265 ? -1.433 15.810 -6.286 1.00 91.12 265 ARG A C 1
ATOM 2203 O O . ARG A 1 265 ? -1.392 15.291 -7.407 1.00 91.12 265 ARG A O 1
ATOM 2210 N N . ASP A 1 266 ? -2.332 16.704 -5.905 1.00 87.75 266 ASP A N 1
ATOM 2211 C CA . ASP A 1 266 ? -3.288 17.300 -6.828 1.00 87.75 266 ASP A CA 1
ATOM 2212 C C . ASP A 1 266 ? -2.631 18.371 -7.721 1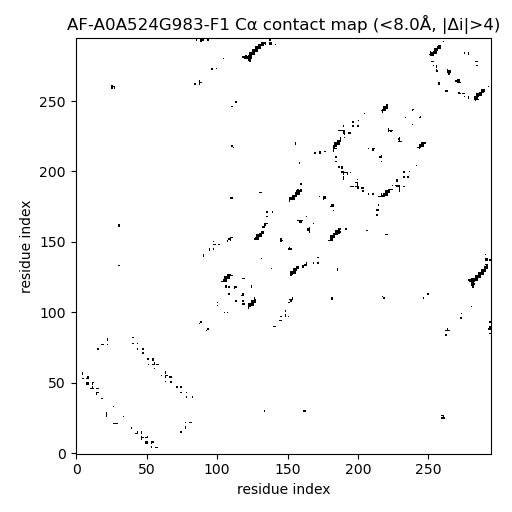.00 87.75 266 ASP A C 1
ATOM 2214 O O . ASP A 1 266 ? -1.406 18.538 -7.754 1.00 87.75 266 ASP A O 1
ATOM 2218 N N . LYS A 1 267 ? -3.459 19.070 -8.504 1.00 86.75 267 LYS A N 1
ATOM 2219 C CA . LYS A 1 267 ? -3.022 20.137 -9.417 1.00 86.75 267 LYS A CA 1
ATOM 2220 C C . LYS A 1 267 ? -2.426 21.349 -8.687 1.00 86.75 267 LYS A C 1
ATOM 2222 O O . LYS A 1 267 ? -1.597 22.035 -9.274 1.00 86.75 267 LYS A O 1
ATOM 2227 N N . ASP A 1 268 ? -2.818 21.564 -7.434 1.00 88.81 268 ASP A N 1
ATOM 2228 C CA . ASP A 1 268 ? -2.408 22.695 -6.601 1.00 88.81 268 ASP A CA 1
ATOM 2229 C C . ASP A 1 268 ? -1.198 22.320 -5.716 1.00 88.81 268 ASP A C 1
ATOM 2231 O O . ASP A 1 268 ? -0.639 23.151 -5.005 1.00 88.81 268 ASP A O 1
ATOM 2235 N N . GLY A 1 269 ? -0.741 21.063 -5.795 1.00 88.50 269 GLY A N 1
ATOM 2236 C CA . GLY A 1 269 ? 0.422 20.543 -5.082 1.00 88.50 269 GLY A CA 1
ATOM 2237 C C . GLY A 1 269 ? 0.118 20.007 -3.682 1.00 88.50 269 GLY A C 1
ATOM 2238 O O . GLY A 1 269 ? 1.049 19.527 -3.017 1.00 88.50 269 GLY A O 1
ATOM 2239 N N . LYS A 1 270 ? -1.152 20.028 -3.249 1.00 90.25 270 LYS A N 1
ATOM 2240 C CA . LYS A 1 270 ? -1.585 19.499 -1.951 1.00 90.25 270 LYS A CA 1
ATOM 2241 C C . LYS A 1 270 ? -1.392 17.990 -1.932 1.00 90.25 270 LYS A C 1
ATOM 2243 O O . LYS A 1 270 ? -1.714 17.296 -2.898 1.00 90.25 270 LYS A O 1
ATOM 2248 N N . TYR A 1 271 ? -0.825 17.484 -0.841 1.00 94.25 271 TYR A N 1
ATOM 2249 C CA . TYR A 1 271 ? -0.591 16.056 -0.683 1.00 94.25 271 TYR A CA 1
ATOM 2250 C C . TYR A 1 271 ? -1.908 15.331 -0.384 1.00 94.25 271 TYR A C 1
ATOM 2252 O O . TYR A 1 271 ? -2.735 15.817 0.385 1.00 94.25 271 TYR A O 1
ATOM 2260 N N . LEU A 1 272 ? -2.098 14.155 -0.980 1.00 95.31 272 LEU A N 1
ATOM 2261 C CA . LEU A 1 272 ? -3.332 13.372 -0.919 1.00 95.31 272 LEU A CA 1
ATOM 2262 C C . LEU A 1 272 ? -3.752 13.106 0.524 1.00 95.31 272 LEU A C 1
ATOM 2264 O O . LEU A 1 272 ? -4.926 13.238 0.851 1.00 95.31 272 LEU A O 1
ATOM 2268 N N . PHE A 1 273 ? -2.797 12.752 1.379 1.00 96.38 273 PHE A N 1
ATOM 2269 C CA . PHE A 1 273 ? -3.086 12.391 2.761 1.00 96.38 273 PHE A CA 1
ATOM 2270 C C . PHE A 1 273 ? -3.248 13.605 3.689 1.00 96.38 273 PHE A C 1
ATOM 2272 O O . PHE A 1 273 ? -3.854 13.476 4.747 1.00 96.38 273 PHE A O 1
ATOM 2279 N N . ASP A 1 274 ? -2.856 14.811 3.256 1.00 95.44 274 ASP A N 1
ATOM 2280 C CA . ASP A 1 274 ? -3.189 16.055 3.973 1.00 95.44 274 ASP A CA 1
ATOM 2281 C C . ASP A 1 274 ? -4.685 16.396 3.844 1.00 95.44 274 ASP A C 1
ATOM 2283 O O . ASP A 1 274 ? -5.200 17.290 4.512 1.00 95.44 274 ASP A O 1
ATOM 2287 N N . ARG A 1 275 ? -5.419 15.681 2.985 1.00 96.25 275 ARG A N 1
ATOM 2288 C CA . ARG A 1 275 ? -6.875 15.792 2.900 1.00 96.25 275 ARG A CA 1
ATOM 2289 C C . ARG A 1 275 ? -7.593 15.214 4.116 1.00 96.25 275 ARG A C 1
ATOM 2291 O O . ARG A 1 275 ? -8.775 15.477 4.257 1.00 96.25 275 ARG A O 1
ATOM 2298 N N . VAL A 1 276 ? -6.906 14.501 5.015 1.00 97.12 276 VAL A N 1
ATOM 2299 C CA . VAL A 1 276 ? -7.489 14.039 6.289 1.00 97.12 276 VAL A CA 1
ATOM 2300 C C . VAL A 1 276 ? -8.109 15.195 7.097 1.00 97.12 276 VAL A C 1
ATOM 2302 O O . VAL A 1 276 ? -9.128 15.009 7.747 1.00 97.12 276 VAL A O 1
ATOM 2305 N N . TYR A 1 277 ? -7.572 16.415 6.966 1.00 96.88 277 TYR A N 1
ATOM 2306 C CA . TYR A 1 277 ? -8.103 17.636 7.590 1.00 96.88 277 TYR A CA 1
ATOM 2307 C C . TYR A 1 277 ? -9.389 18.183 6.940 1.00 96.88 277 TYR A C 1
ATOM 2309 O O . TYR A 1 277 ? -9.921 19.191 7.396 1.00 96.88 277 TYR A O 1
ATOM 2317 N N . GLU A 1 278 ? -9.874 17.579 5.851 1.00 96.88 278 GLU A N 1
ATOM 2318 C CA . GLU A 1 278 ? -11.179 17.910 5.257 1.00 96.88 278 GLU A CA 1
ATOM 2319 C C . GLU A 1 278 ? -12.341 17.280 6.045 1.00 96.88 278 GLU A C 1
ATOM 2321 O O . GLU A 1 278 ? -13.479 17.720 5.889 1.00 96.88 278 GLU A O 1
ATOM 2326 N N . ALA A 1 279 ? -12.051 16.276 6.881 1.00 98.06 279 ALA A N 1
ATOM 2327 C CA . ALA A 1 279 ? -13.011 15.612 7.755 1.00 98.06 279 ALA A CA 1
ATOM 2328 C C . ALA A 1 279 ? -13.274 16.409 9.046 1.00 98.06 279 ALA A C 1
ATOM 2330 O O . ALA A 1 279 ? -12.500 17.288 9.438 1.00 98.06 279 ALA A O 1
ATOM 2331 N N . LYS A 1 280 ? -14.384 16.096 9.712 1.00 98.25 280 LYS A N 1
ATOM 2332 C CA . LYS A 1 280 ? -14.874 16.735 10.940 1.00 98.25 280 LYS A CA 1
ATOM 2333 C C . LYS A 1 280 ? -14.895 15.742 12.112 1.00 98.25 280 LYS A C 1
ATOM 2335 O O . LYS A 1 280 ? -14.847 14.538 11.883 1.00 98.25 280 LYS A O 1
ATOM 2340 N N . PRO A 1 281 ? -14.967 16.216 13.369 1.00 98.12 281 PRO A N 1
ATOM 2341 C CA . PRO A 1 281 ? -15.229 15.344 14.514 1.00 98.12 281 PRO A CA 1
ATOM 2342 C C . PRO A 1 281 ? -16.421 14.407 14.276 1.00 98.12 281 PRO A C 1
ATOM 2344 O O . PRO A 1 281 ? -17.453 14.847 13.767 1.00 98.12 281 PRO A O 1
ATOM 2347 N N . GLY A 1 282 ? -16.250 13.125 14.602 1.00 97.00 282 GLY A N 1
ATOM 2348 C CA . GLY A 1 282 ? -17.215 12.057 14.340 1.00 97.00 282 GLY A CA 1
ATOM 2349 C C . GLY A 1 282 ? -17.116 11.420 12.951 1.00 97.00 282 GLY A C 1
ATOM 2350 O O . GLY A 1 282 ? -17.571 10.287 12.792 1.00 97.00 282 GLY A O 1
ATOM 2351 N N . ASP A 1 283 ? -16.480 12.075 11.975 1.00 98.31 283 ASP A N 1
ATOM 2352 C CA . ASP A 1 283 ? -16.278 11.495 10.646 1.00 98.31 283 ASP A CA 1
ATOM 2353 C C . ASP A 1 283 ? -15.292 10.318 10.704 1.00 98.31 283 ASP A C 1
ATOM 2355 O O . ASP A 1 283 ? -14.370 10.268 11.531 1.00 98.31 283 ASP A O 1
ATOM 2359 N N . ILE A 1 284 ? -15.450 9.399 9.753 1.00 98.19 284 ILE A N 1
ATOM 2360 C CA . ILE A 1 284 ? -14.551 8.274 9.515 1.00 98.19 284 ILE A CA 1
ATOM 2361 C C . ILE A 1 284 ? -13.765 8.511 8.224 1.00 98.19 284 ILE A C 1
ATOM 2363 O O . ILE A 1 284 ? -14.316 8.557 7.120 1.00 98.19 284 ILE A O 1
ATOM 2367 N N . VAL A 1 285 ? -12.442 8.585 8.354 1.00 98.38 285 VAL A N 1
ATOM 2368 C CA . VAL A 1 285 ? -11.495 8.632 7.242 1.00 98.38 285 VAL A CA 1
ATOM 2369 C C . VAL A 1 285 ? -10.870 7.257 7.047 1.00 98.38 285 VAL A C 1
ATOM 2371 O O . VAL A 1 285 ? -10.115 6.777 7.890 1.00 98.38 285 VAL A O 1
ATOM 2374 N N . GLN A 1 286 ? -11.137 6.633 5.903 1.00 97.75 286 GLN A N 1
ATOM 2375 C CA . GLN A 1 286 ? -10.482 5.392 5.504 1.00 97.75 286 GLN A CA 1
ATOM 2376 C C . GLN A 1 286 ? -9.268 5.696 4.620 1.00 97.75 286 GLN A C 1
ATOM 2378 O O . GLN A 1 286 ? -9.382 6.316 3.559 1.00 97.75 286 GLN A O 1
ATOM 2383 N N . VAL A 1 287 ? -8.105 5.213 5.046 1.00 98.00 287 VAL A N 1
ATOM 2384 C CA . VAL A 1 287 ? -6.816 5.404 4.383 1.00 98.00 287 VAL A CA 1
ATOM 2385 C C . VAL A 1 287 ? -6.297 4.048 3.912 1.00 98.00 287 VAL A C 1
ATOM 2387 O O . VAL A 1 287 ? -5.932 3.208 4.727 1.00 98.00 287 VAL A O 1
ATOM 2390 N N . LEU A 1 288 ? -6.276 3.823 2.595 1.00 97.56 288 LEU A N 1
ATOM 2391 C CA . LEU A 1 288 ? -5.673 2.635 1.983 1.00 97.56 288 LEU A CA 1
ATOM 2392 C C . LEU A 1 288 ? -4.297 2.977 1.414 1.00 97.56 288 LEU A C 1
ATOM 2394 O O . LEU A 1 288 ? -4.190 3.744 0.453 1.00 97.56 288 LEU A O 1
ATOM 2398 N N . ILE A 1 289 ? -3.276 2.345 1.973 1.00 97.38 289 ILE A N 1
ATOM 2399 C CA . ILE A 1 289 ? -1.891 2.427 1.527 1.00 97.38 289 ILE A CA 1
ATOM 2400 C C . ILE A 1 289 ? -1.449 1.042 1.046 1.00 97.38 289 ILE A C 1
ATOM 2402 O O . ILE A 1 289 ? -1.899 0.031 1.569 1.00 97.38 289 ILE A O 1
ATOM 2406 N N . HIS A 1 290 ? -0.586 0.964 0.037 1.00 95.50 290 HIS A N 1
ATOM 2407 C CA . HIS A 1 290 ? 0.081 -0.297 -0.295 1.00 95.50 290 HIS A CA 1
ATOM 2408 C C . HIS A 1 290 ? 1.566 -0.103 -0.009 1.00 95.50 290 HIS A C 1
ATOM 2410 O O . HIS A 1 290 ? 2.196 0.700 -0.709 1.00 95.50 290 HIS A O 1
ATOM 2416 N N . PRO A 1 291 ? 2.162 -0.817 0.968 1.00 94.69 291 PRO A N 1
ATOM 2417 C CA . PRO A 1 291 ? 3.576 -0.667 1.317 1.00 94.69 291 PRO A CA 1
ATOM 2418 C C . PRO A 1 291 ? 4.508 -0.786 0.110 1.00 94.69 291 PRO A C 1
ATOM 2420 O O . PRO A 1 291 ? 5.593 -0.212 0.090 1.00 94.69 291 PRO A O 1
ATOM 2423 N N . ASP A 1 292 ? 4.061 -1.489 -0.928 1.00 87.69 292 ASP A N 1
ATOM 2424 C CA . ASP A 1 292 ? 4.779 -1.706 -2.172 1.00 87.69 292 ASP A CA 1
ATOM 2425 C C . ASP A 1 292 ? 5.258 -0.422 -2.827 1.00 87.69 292 ASP A C 1
ATOM 2427 O O . ASP A 1 292 ? 6.362 -0.422 -3.361 1.00 87.69 292 ASP A O 1
ATOM 2431 N N . TRP A 1 293 ? 4.495 0.668 -2.759 1.00 87.94 293 TRP A N 1
ATOM 2432 C CA . TRP A 1 293 ? 4.886 1.920 -3.400 1.00 87.94 293 TRP A CA 1
ATOM 2433 C C . TRP A 1 293 ? 5.944 2.698 -2.612 1.00 87.94 293 TRP A C 1
ATOM 2435 O O . TRP A 1 293 ? 6.585 3.552 -3.210 1.00 87.94 293 TRP A O 1
ATOM 2445 N N . TRP A 1 294 ? 6.161 2.411 -1.322 1.00 91.62 294 TRP A N 1
ATOM 2446 C CA . TRP A 1 294 ? 6.854 3.321 -0.401 1.00 91.62 294 TRP A CA 1
ATOM 2447 C C . TRP A 1 294 ? 8.316 2.933 -0.124 1.00 91.62 294 TRP A C 1
ATOM 2449 O O . TRP A 1 294 ? 8.606 1.821 0.324 1.00 91.62 294 TRP A O 1
ATOM 2459 N N . PHE A 1 295 ? 9.252 3.855 -0.382 1.00 85.94 295 PHE A N 1
ATOM 2460 C CA . PHE A 1 295 ? 10.706 3.599 -0.388 1.00 85.94 295 PHE A CA 1
ATOM 2461 C C . PHE A 1 295 ? 11.465 4.149 0.824 1.00 85.94 295 PHE A C 1
ATOM 2463 O O . PHE A 1 295 ? 11.199 5.310 1.220 1.00 85.94 295 PHE A O 1
#

pLDDT: mean 92.01, std 8.34, range [50.88, 98.62]

Mean predicted aligned error: 4.86 Å

Solvent-accessible surface area (backbone atoms only — not comparable to full-atom values): 16105 Å² total; per-residue (Å²): 144,54,72,66,51,53,46,47,40,52,51,24,50,48,54,52,50,48,51,54,50,34,59,76,50,36,54,67,84,28,83,88,45,52,85,46,55,80,48,43,66,60,52,50,52,52,28,49,52,49,34,43,57,37,40,54,76,74,41,58,71,70,60,23,49,53,53,42,54,57,49,48,55,55,50,50,54,52,50,51,52,50,52,52,51,52,59,63,32,21,48,67,50,51,53,50,49,52,59,69,52,69,40,92,61,35,41,78,37,47,72,66,34,58,77,70,67,64,70,50,62,85,16,27,27,36,33,45,36,31,48,49,61,51,38,72,69,32,39,51,56,51,50,50,55,31,55,78,67,76,52,59,42,32,44,21,43,36,68,82,33,90,64,48,52,46,78,74,44,47,63,57,55,47,49,39,50,75,74,64,28,46,48,27,39,28,42,45,35,25,51,76,42,71,67,38,55,72,59,12,49,56,47,44,53,50,52,50,55,60,46,47,77,71,39,78,58,48,41,34,37,61,42,91,51,94,90,34,68,28,67,61,55,58,79,81,46,68,46,70,86,66,56,38,42,51,68,84,70,62,82,62,77,40,80,42,67,48,79,67,56,54,81,56,46,55,98,87,61,52,49,54,73,68,51,64,75,76,58,47,59,50,33,36,36,39,35,44,41,44,37,64,68,42,89

Secondary structure (DSSP, 8-state):
--HHHHHHHHHHHHHHHHHHHHHHTTTTT-TTTGGGGGGHHHHHHHHHHHHHHHHHHHS-HHHHHHHHHHHHHHHHHHHHHHHHHHHHT-HHHHHHHHHHHSSTTEEE--HHHHHTT---SSSEEEEEEEEE-S-HHHHHHHHHHHHHTT---EEEE-TT-SS--HHHHHHHHHHHHHHT-EEEEEE-HHHHTTT-HHHHHHHHHHHHHHHHTTS---EEEEPB-SS-BGGGGGGSS-SGGGT-EETTT---SEEEE-TTT--SB-TT--BGGGGGGGS-TT-EEEEEE-GGG--